Protein AF-A0A7S4I538-F1 (afdb_monomer)

Secondary structure (DSSP, 8-state):
-TTSSHHHHHHHHHHHHHHHHHHHHHHHHHHHHHHHHHHHHHHHHHHHHHHHHHHHHHHHHHHHHHHHHHHHHHHHHHHHHHIIIIIIIHHHHHTT-S-HHHHHHHSTTHHHHHHHHHHHHHHHHHHHHS--TTHHHHHHHHTTTGGGHHHHHHHHHHHHHHHHHHHTTSHHHHHHHHHHGGGS--HHHHHTHHHHHHHHHHHHHHHHHHHHTTTS--HHHHHHHHHHHHHHHHHHHHHTT-

Nearest PDB structures (foldseek):
  2vrw-assembly1_B  TM=9.099E-01  e=4.318E-07  Mus musculus
  6new-assembly1_A  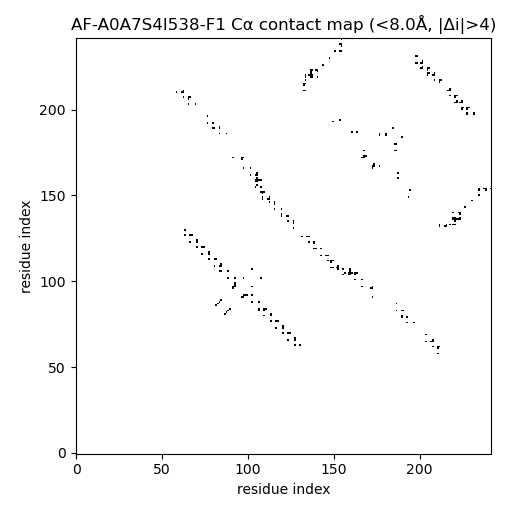TM=9.150E-01  e=8.073E-07  Homo sapiens
  6nfa-assembly1_A  TM=8.806E-01  e=5.764E-07  Homo sapiens
  4h6y-assembly1_A  TM=8.748E-01  e=4.680E-03  Homo sapiens
  3ja6-assembly1_I  TM=2.071E-01  e=8.967E+00  Escherichia coli

Radius of gyration: 36.82 Å; Cα contacts (8 Å, |Δi|>4): 164; chains: 1; bounding box: 117×24×94 Å

InterPro domains:
  IPR000219 Dbl homology domain [PF00621] (70-211)
  IPR000219 Dbl homology domain [PS50010] (62-238)
  IPR000219 Dbl homology domain [SM00325] (66-237)
  IPR035899 Dbl homology (DH) domain superfamily [G3DSA:1.20.900.10] (63-240)
  IPR035899 Dbl homology (DH) domain superfamily [SSF48065] (64-236)

Structure (mmCIF, N/CA/C/O backbone):
data_AF-A0A7S4I538-F1
#
_entry.id   AF-A0A7S4I538-F1
#
loop_
_atom_site.group_PDB
_atom_site.id
_atom_site.type_symbol
_atom_site.label_atom_id
_atom_site.label_alt_id
_atom_site.label_comp_id
_atom_site.label_asym_id
_atom_site.label_entity_id
_atom_site.label_seq_id
_atom_site.pdbx_PDB_ins_code
_atom_site.Cartn_x
_atom_site.Cartn_y
_atom_site.Cartn_z
_atom_site.occupancy
_atom_site.B_iso_or_equiv
_atom_site.auth_seq_id
_atom_site.auth_comp_id
_atom_site.auth_asym_id
_atom_site.auth_atom_id
_atom_site.pdbx_PDB_model_num
ATOM 1 N N . GLU A 1 1 ? 95.850 -3.308 -63.637 1.00 49.00 1 GLU A N 1
ATOM 2 C CA . GLU A 1 1 ? 94.415 -3.147 -63.972 1.00 49.00 1 GLU A CA 1
ATOM 3 C C . GLU A 1 1 ? 93.439 -3.943 -63.085 1.00 49.00 1 GLU A C 1
ATOM 5 O O . GLU A 1 1 ? 92.242 -3.749 -63.213 1.00 49.00 1 GLU A O 1
ATOM 10 N N . GLN A 1 2 ? 93.886 -4.752 -62.110 1.00 46.53 2 GLN A N 1
ATOM 11 C CA . GLN A 1 2 ? 92.976 -5.510 -61.221 1.00 46.53 2 GLN A CA 1
ATOM 12 C C . GLN A 1 2 ? 92.376 -4.715 -60.040 1.00 46.53 2 GLN A C 1
ATOM 14 O O . GLN A 1 2 ? 91.510 -5.226 -59.339 1.00 46.53 2 GLN A O 1
ATOM 19 N N . PHE A 1 3 ? 92.777 -3.458 -59.824 1.00 38.66 3 PHE A N 1
ATOM 20 C CA . PHE A 1 3 ? 92.268 -2.633 -58.715 1.00 38.66 3 PHE A CA 1
ATOM 21 C C . PHE A 1 3 ? 90.968 -1.868 -59.029 1.00 38.66 3 PHE A C 1
ATOM 23 O O . PHE A 1 3 ? 90.391 -1.269 -58.128 1.00 38.66 3 PHE A O 1
ATOM 30 N N . GLN A 1 4 ? 90.478 -1.908 -60.275 1.00 46.16 4 GLN A N 1
ATOM 31 C CA . GLN A 1 4 ? 89.258 -1.197 -60.691 1.00 46.16 4 GLN A CA 1
ATOM 32 C C . GLN A 1 4 ? 88.008 -2.097 -60.776 1.00 46.16 4 GLN A C 1
ATOM 34 O O . GLN A 1 4 ? 86.900 -1.582 -60.867 1.00 46.16 4 GLN A O 1
ATOM 39 N N . GLN A 1 5 ? 88.165 -3.425 -60.693 1.00 44.75 5 GLN A N 1
ATOM 40 C CA . GLN A 1 5 ? 87.052 -4.393 -60.717 1.00 44.75 5 GLN A CA 1
ATOM 41 C C . GLN A 1 5 ? 86.532 -4.786 -59.325 1.00 44.75 5 GLN A C 1
ATOM 43 O O . GLN A 1 5 ? 85.413 -5.277 -59.206 1.00 44.75 5 GLN A O 1
ATOM 48 N N . VAL A 1 6 ? 87.311 -4.562 -58.262 1.00 45.19 6 VAL A N 1
ATOM 49 C CA . VAL A 1 6 ? 86.919 -4.970 -56.901 1.00 45.19 6 VAL A CA 1
ATOM 50 C C . VAL A 1 6 ? 85.944 -3.964 -56.271 1.00 45.19 6 VAL A C 1
ATOM 52 O O . VAL A 1 6 ? 84.995 -4.376 -55.614 1.00 45.19 6 VAL A O 1
ATOM 55 N N . GLN A 1 7 ? 86.081 -2.659 -56.551 1.00 44.31 7 GLN A N 1
ATOM 56 C CA . GLN A 1 7 ? 85.166 -1.631 -56.021 1.00 44.31 7 GLN A CA 1
ATOM 57 C C . GLN A 1 7 ? 83.788 -1.587 -56.704 1.00 44.31 7 GLN A C 1
ATOM 59 O O . GLN A 1 7 ? 82.828 -1.117 -56.097 1.00 44.31 7 GLN A O 1
ATOM 64 N N . THR A 1 8 ? 83.657 -2.065 -57.944 1.00 47.72 8 THR A N 1
ATOM 65 C CA . THR A 1 8 ? 82.374 -2.055 -58.668 1.00 47.72 8 THR A CA 1
ATOM 66 C C . THR A 1 8 ? 81.474 -3.232 -58.285 1.00 47.72 8 THR A C 1
ATOM 68 O O . THR A 1 8 ? 80.259 -3.058 -58.228 1.00 47.72 8 THR A O 1
ATOM 71 N N . SER A 1 9 ? 82.044 -4.394 -57.936 1.00 50.62 9 SER A N 1
ATOM 72 C CA . SER A 1 9 ? 81.258 -5.588 -57.579 1.00 50.62 9 SER A CA 1
ATOM 73 C C . SER A 1 9 ? 80.530 -5.465 -56.232 1.00 50.62 9 SER A C 1
ATOM 75 O O . SER A 1 9 ? 79.371 -5.867 -56.124 1.00 50.62 9 SER A O 1
ATOM 77 N N . ASP A 1 10 ? 81.151 -4.815 -55.240 1.00 50.53 10 ASP A N 1
ATOM 78 C CA . ASP A 1 10 ? 80.525 -4.550 -53.938 1.00 50.53 10 ASP A CA 1
ATOM 79 C C . ASP A 1 10 ? 79.435 -3.470 -54.039 1.00 50.53 10 ASP A C 1
ATOM 81 O O . ASP A 1 10 ? 78.392 -3.567 -53.390 1.00 50.53 10 ASP A O 1
ATOM 85 N N . LEU A 1 11 ? 79.615 -2.465 -54.905 1.00 48.00 11 LEU A N 1
ATOM 86 C CA . LEU A 1 11 ? 78.623 -1.405 -55.115 1.00 48.00 11 LEU A CA 1
ATOM 87 C C . LEU A 1 11 ? 77.393 -1.905 -55.896 1.00 48.00 11 LEU A C 1
ATOM 89 O O . LEU A 1 11 ? 76.267 -1.492 -55.612 1.00 48.00 11 LEU A O 1
ATOM 93 N N . GLU A 1 12 ? 77.579 -2.824 -56.848 1.00 54.09 12 GLU A N 1
ATOM 94 C CA . GLU A 1 12 ? 76.486 -3.507 -57.554 1.00 54.09 12 GLU A CA 1
ATOM 95 C C . GLU A 1 12 ? 75.739 -4.504 -56.658 1.00 54.09 12 GLU A C 1
ATOM 97 O O . GLU A 1 12 ? 74.511 -4.602 -56.744 1.00 54.09 12 GLU A O 1
ATOM 102 N N . ALA A 1 13 ? 76.443 -5.201 -55.760 1.00 54.09 13 ALA A N 1
ATOM 103 C CA . ALA A 1 13 ? 75.826 -6.067 -54.758 1.00 54.09 13 ALA A CA 1
ATOM 104 C C . ALA A 1 13 ? 74.957 -5.254 -53.783 1.00 54.09 13 ALA A C 1
ATOM 106 O O . ALA A 1 13 ? 73.789 -5.585 -53.578 1.00 54.09 13 ALA A O 1
ATOM 107 N N . VAL A 1 14 ? 75.466 -4.131 -53.266 1.00 51.66 14 VAL A N 1
ATOM 108 C CA . VAL A 1 14 ? 74.696 -3.213 -52.409 1.00 51.66 14 VAL A CA 1
ATOM 109 C C . VAL A 1 14 ? 73.492 -2.623 -53.158 1.00 51.66 14 VAL A C 1
ATOM 111 O O . VAL A 1 14 ? 72.376 -2.633 -52.634 1.00 51.66 14 VAL A O 1
ATOM 114 N N . ASN A 1 15 ? 73.660 -2.190 -54.413 1.00 52.84 15 ASN A N 1
ATOM 115 C CA . ASN A 1 15 ? 72.554 -1.670 -55.228 1.00 52.84 15 ASN A CA 1
ATOM 116 C C . ASN A 1 15 ? 71.504 -2.731 -55.602 1.00 52.84 15 ASN A C 1
ATOM 118 O O . ASN A 1 15 ? 70.346 -2.371 -55.814 1.00 52.84 15 ASN A O 1
ATOM 122 N N . ARG A 1 16 ? 71.852 -4.026 -55.630 1.00 57.59 16 ARG A N 1
ATOM 123 C CA . ARG A 1 16 ? 70.886 -5.131 -55.798 1.00 57.59 16 ARG A CA 1
ATOM 124 C C . ARG A 1 16 ? 70.050 -5.411 -54.549 1.00 57.59 16 ARG A C 1
ATOM 126 O O . ARG A 1 16 ? 68.911 -5.846 -54.692 1.00 57.59 16 ARG A O 1
ATOM 133 N N . PHE A 1 17 ? 70.580 -5.156 -53.351 1.00 52.62 17 PHE A N 1
ATOM 134 C CA . PHE A 1 17 ? 69.874 -5.366 -52.075 1.00 52.62 17 PHE A CA 1
ATOM 135 C C . PHE A 1 17 ? 69.081 -4.136 -51.591 1.00 52.62 17 PHE A C 1
ATOM 137 O O . PHE A 1 17 ? 68.161 -4.254 -50.779 1.00 52.62 17 PHE A O 1
ATOM 144 N N . MET A 1 18 ? 69.386 -2.946 -52.112 1.00 52.62 18 MET A N 1
ATOM 145 C CA . MET A 1 18 ? 68.675 -1.701 -51.795 1.00 52.62 18 MET A CA 1
ATOM 146 C C . MET A 1 18 ? 67.162 -1.702 -52.122 1.00 52.62 18 MET A C 1
ATOM 148 O O . MET A 1 18 ? 66.388 -1.187 -51.311 1.00 52.62 18 MET A O 1
ATOM 152 N N . PRO A 1 19 ? 66.683 -2.263 -53.252 1.00 62.16 19 PRO A N 1
ATOM 153 C CA . PRO A 1 19 ? 65.254 -2.342 -53.562 1.00 62.16 19 PRO A CA 1
ATOM 154 C C . PRO A 1 19 ? 64.490 -3.232 -52.576 1.00 62.16 19 PRO A C 1
ATOM 156 O O . PRO A 1 19 ? 63.396 -2.873 -52.147 1.00 62.16 19 PRO A O 1
ATOM 159 N N . THR A 1 20 ? 65.082 -4.357 -52.165 1.00 59.75 20 THR A N 1
ATOM 160 C CA . THR A 1 20 ? 64.525 -5.289 -51.173 1.00 59.75 20 THR A CA 1
ATOM 161 C C . THR A 1 20 ? 64.487 -4.676 -49.775 1.00 59.75 20 THR A C 1
ATOM 163 O O . THR A 1 20 ? 63.488 -4.833 -49.076 1.00 59.75 20 THR A O 1
ATOM 166 N N . LEU A 1 21 ? 65.502 -3.896 -49.386 1.00 54.97 21 LEU A N 1
ATOM 167 C CA . LEU A 1 21 ? 65.493 -3.126 -48.133 1.00 54.97 21 LEU A CA 1
ATOM 168 C C . LEU A 1 21 ? 64.439 -2.007 -48.132 1.00 54.97 21 LEU A C 1
ATOM 170 O O . LEU A 1 21 ? 63.749 -1.816 -47.130 1.00 54.97 21 LEU A O 1
ATOM 174 N N . LYS A 1 22 ? 64.248 -1.299 -49.254 1.00 62.78 22 LYS A N 1
ATOM 175 C CA . LYS A 1 22 ? 63.167 -0.306 -49.406 1.00 62.78 22 LYS A CA 1
ATOM 176 C C . LYS A 1 22 ? 61.782 -0.954 -49.378 1.00 62.78 22 LYS A C 1
ATOM 178 O O . LYS A 1 22 ? 60.880 -0.420 -48.740 1.00 62.78 22 LYS A O 1
ATOM 183 N N . ALA A 1 23 ? 61.620 -2.117 -50.011 1.00 63.97 23 ALA A N 1
ATOM 184 C CA . ALA A 1 23 ? 60.387 -2.895 -49.945 1.00 63.97 23 ALA A CA 1
ATOM 185 C C . ALA A 1 23 ? 60.094 -3.352 -48.507 1.00 63.97 23 ALA A C 1
ATOM 187 O O . ALA A 1 23 ? 58.974 -3.182 -48.036 1.00 63.97 23 ALA A O 1
ATOM 188 N N . PHE A 1 24 ? 61.103 -3.827 -47.771 1.00 56.72 24 PHE A N 1
ATOM 189 C CA . PHE A 1 24 ? 60.968 -4.203 -46.361 1.00 56.72 24 PHE A CA 1
ATOM 190 C C . PHE A 1 24 ? 60.613 -3.005 -45.465 1.00 56.72 24 PHE A C 1
ATOM 192 O O . PHE A 1 24 ? 59.716 -3.104 -44.637 1.00 56.72 24 PHE A O 1
ATOM 199 N N . SER A 1 25 ? 61.235 -1.842 -45.678 1.00 63.94 25 SER A N 1
ATOM 200 C CA . SER A 1 25 ? 60.881 -0.580 -45.006 1.00 63.94 25 SER A CA 1
ATOM 201 C C . SER A 1 25 ? 59.445 -0.130 -45.317 1.00 63.94 25 SER A C 1
ATOM 203 O O . SER A 1 25 ? 58.717 0.307 -44.421 1.00 63.94 25 SER A O 1
ATOM 205 N N . SER A 1 26 ? 59.004 -0.268 -46.568 1.00 70.62 26 SER A N 1
ATOM 206 C CA . SER A 1 26 ? 57.634 0.044 -46.981 1.00 70.62 26 SER A CA 1
ATOM 207 C C . SER A 1 26 ? 56.623 -0.912 -46.345 1.00 70.62 26 SER A C 1
ATOM 209 O O . SER A 1 26 ? 55.576 -0.477 -45.870 1.00 70.62 26 SER A O 1
ATOM 211 N N . ILE A 1 27 ? 56.945 -2.205 -46.277 1.00 74.88 27 ILE A N 1
ATOM 212 C CA . ILE A 1 27 ? 56.119 -3.220 -45.614 1.00 74.88 27 ILE A CA 1
ATOM 213 C C . ILE A 1 27 ? 56.063 -2.950 -44.108 1.00 74.88 27 ILE A C 1
ATOM 215 O O . ILE A 1 27 ? 54.975 -2.902 -43.548 1.00 74.88 27 ILE A O 1
ATOM 219 N N . PHE A 1 28 ? 57.199 -2.682 -43.462 1.00 67.25 28 PHE A N 1
ATOM 220 C CA . PHE A 1 28 ? 57.266 -2.377 -42.032 1.00 67.25 28 PHE A CA 1
ATOM 221 C C . PHE A 1 28 ? 56.517 -1.085 -41.676 1.00 67.25 28 PHE A C 1
ATOM 223 O O . PHE A 1 28 ? 55.775 -1.049 -40.700 1.00 67.25 28 PHE A O 1
ATOM 230 N N . SER A 1 29 ? 56.637 -0.032 -42.490 1.00 74.00 29 SER A N 1
ATOM 231 C CA . SER A 1 29 ? 55.880 1.212 -42.284 1.00 74.00 29 SER A CA 1
ATOM 232 C C . SER A 1 29 ? 54.377 1.029 -42.508 1.00 74.00 29 SER A C 1
ATOM 234 O O . SER A 1 29 ? 53.579 1.614 -41.778 1.00 74.00 29 SER A O 1
ATOM 236 N N . SER A 1 30 ? 53.982 0.187 -43.466 1.00 76.75 30 SER A N 1
ATOM 237 C CA . SER A 1 30 ? 52.579 -0.183 -43.683 1.00 76.75 30 SER A CA 1
ATOM 238 C C . SER A 1 30 ? 52.036 -1.009 -42.514 1.00 76.75 30 SER A C 1
ATOM 240 O O . SER A 1 30 ? 50.938 -0.735 -42.036 1.00 76.75 30 SER A O 1
ATOM 242 N N . LEU A 1 31 ? 52.834 -1.945 -41.988 1.00 75.75 31 LEU A N 1
ATOM 243 C CA . LEU A 1 31 ? 52.498 -2.748 -40.813 1.00 75.75 31 LEU A CA 1
ATOM 244 C C . LEU A 1 31 ? 52.347 -1.863 -39.566 1.00 75.75 31 LEU A C 1
ATOM 246 O O . LEU A 1 31 ? 51.349 -1.960 -38.856 1.00 75.75 31 LEU A O 1
ATOM 250 N N . ASN A 1 32 ? 53.268 -0.923 -39.352 1.00 81.81 32 ASN A N 1
ATOM 251 C CA . ASN A 1 32 ? 53.200 0.032 -38.247 1.00 81.81 32 ASN A CA 1
ATOM 252 C C . ASN A 1 32 ? 51.961 0.941 -38.342 1.00 81.81 32 ASN A C 1
ATOM 254 O O . ASN A 1 32 ? 51.274 1.151 -37.346 1.00 81.81 32 ASN A O 1
ATOM 258 N N . LYS A 1 33 ? 51.615 1.420 -39.546 1.00 84.00 33 LYS A N 1
ATOM 259 C CA . LYS A 1 33 ? 50.369 2.172 -39.783 1.00 84.00 33 LYS A CA 1
ATOM 260 C C . LYS A 1 33 ? 49.128 1.332 -39.482 1.00 84.00 33 LYS A C 1
ATOM 262 O O . LYS A 1 33 ? 48.206 1.836 -38.852 1.00 84.00 33 LYS A O 1
ATOM 267 N N . SER A 1 34 ? 49.106 0.058 -39.889 1.00 81.50 34 SER A N 1
ATOM 268 C CA . SER A 1 34 ? 47.985 -0.836 -39.570 1.00 81.50 34 SER A CA 1
ATOM 269 C C . SER A 1 34 ? 47.866 -1.123 -38.072 1.00 81.50 34 SER A C 1
ATOM 271 O O . SER A 1 34 ? 46.757 -1.154 -37.550 1.00 81.50 34 SER A O 1
ATOM 273 N N . MET A 1 35 ? 48.991 -1.254 -37.360 1.00 77.12 35 MET A N 1
ATOM 274 C CA . MET A 1 35 ? 48.999 -1.429 -35.907 1.00 77.12 35 MET A CA 1
ATOM 275 C C . MET A 1 35 ? 48.502 -0.178 -35.180 1.00 77.12 35 MET A C 1
ATOM 277 O O . MET A 1 35 ? 47.720 -0.296 -34.242 1.00 77.12 35 MET A O 1
ATOM 281 N N . GLN A 1 36 ? 48.898 1.015 -35.632 1.00 85.81 36 GLN A N 1
ATOM 282 C CA . GLN A 1 36 ? 48.370 2.276 -35.103 1.00 85.81 36 GLN A CA 1
ATOM 283 C C . GLN A 1 36 ? 46.865 2.397 -35.352 1.00 85.81 36 GLN A C 1
ATOM 285 O O . GLN A 1 36 ? 46.125 2.685 -34.420 1.00 85.81 36 GLN A O 1
ATOM 290 N N . ALA A 1 37 ? 46.398 2.091 -36.568 1.00 84.00 37 ALA A N 1
ATOM 291 C CA . ALA A 1 37 ? 44.973 2.102 -36.891 1.00 84.00 37 ALA A CA 1
ATOM 292 C C . ALA A 1 37 ? 44.169 1.114 -36.026 1.00 84.00 37 ALA A C 1
ATOM 294 O O . ALA A 1 37 ? 43.088 1.457 -35.555 1.00 84.00 37 ALA A O 1
ATOM 295 N N . PHE A 1 38 ? 44.708 -0.083 -35.768 1.00 80.62 38 PHE A N 1
ATOM 296 C CA . PHE A 1 38 ? 44.095 -1.056 -34.863 1.00 80.62 38 PHE A CA 1
ATOM 297 C C . PHE A 1 38 ? 44.054 -0.556 -33.412 1.00 80.62 38 PHE A C 1
ATOM 299 O O . PHE A 1 38 ? 43.013 -0.672 -32.773 1.00 80.62 38 PHE A O 1
ATOM 306 N N . SER A 1 39 ? 45.143 0.033 -32.901 1.00 82.25 39 SER A N 1
ATOM 307 C CA . SER A 1 39 ? 45.181 0.621 -31.551 1.00 82.25 39 SER A CA 1
ATOM 308 C C . SER A 1 39 ? 44.141 1.726 -31.399 1.00 82.25 39 SER A C 1
ATOM 310 O O . SER A 1 39 ? 43.358 1.702 -30.457 1.00 82.25 39 SER A O 1
ATOM 312 N N . THR A 1 40 ? 44.065 2.644 -32.368 1.00 88.75 40 THR A N 1
ATOM 313 C CA . THR A 1 40 ? 43.080 3.732 -32.371 1.00 88.75 40 THR A CA 1
ATOM 314 C C . THR A 1 40 ? 41.647 3.202 -32.437 1.00 88.75 40 THR A C 1
ATOM 316 O O . THR A 1 40 ? 40.792 3.684 -31.702 1.00 88.75 40 THR A O 1
ATOM 319 N N . ALA A 1 41 ? 41.375 2.187 -33.265 1.00 83.44 41 ALA A N 1
ATOM 320 C CA . ALA A 1 41 ? 40.053 1.562 -33.338 1.00 83.44 41 ALA A CA 1
ATOM 321 C C . ALA A 1 41 ? 39.683 0.811 -32.045 1.00 83.44 41 ALA A C 1
ATOM 323 O O . ALA A 1 41 ? 38.531 0.817 -31.616 1.00 83.44 41 ALA A O 1
ATOM 324 N N . TYR A 1 42 ? 40.657 0.166 -31.401 1.00 73.81 42 TYR A N 1
ATOM 325 C CA . TYR A 1 42 ? 40.457 -0.495 -30.114 1.00 73.81 42 TYR A CA 1
ATOM 326 C C . TYR A 1 42 ? 40.171 0.520 -28.998 1.00 73.81 42 TYR A C 1
ATOM 328 O O . TYR A 1 42 ? 39.256 0.318 -28.201 1.00 73.81 42 TYR A O 1
ATOM 336 N N . GLU A 1 43 ? 40.904 1.632 -28.965 1.00 87.50 43 GLU A N 1
ATOM 337 C CA . GLU A 1 43 ? 40.678 2.740 -28.032 1.00 87.50 43 GLU A CA 1
ATOM 338 C C . GLU A 1 43 ? 39.309 3.399 -28.248 1.00 87.50 43 GLU A C 1
ATOM 340 O O . GLU A 1 43 ? 38.594 3.622 -27.273 1.00 87.50 43 GLU A O 1
ATOM 345 N N . SER A 1 44 ? 38.887 3.632 -29.498 1.00 83.19 44 SER A N 1
ATOM 346 C CA . SER A 1 44 ? 37.563 4.203 -29.783 1.00 83.19 44 SER A CA 1
ATOM 347 C C . SER A 1 44 ? 36.422 3.283 -29.341 1.00 83.19 44 SER A C 1
ATOM 349 O O . SER A 1 44 ? 35.440 3.760 -28.782 1.00 83.19 44 SER A O 1
ATOM 351 N N . LEU A 1 45 ? 36.566 1.964 -29.523 1.00 78.25 45 LEU A N 1
ATOM 352 C CA . LEU A 1 45 ? 35.594 0.972 -29.041 1.00 78.25 45 LEU A CA 1
ATOM 353 C C . LEU A 1 45 ? 35.524 0.917 -27.507 1.00 78.25 45 LEU A C 1
ATOM 355 O O . LEU A 1 45 ? 34.449 0.734 -26.933 1.00 78.25 45 LEU A O 1
ATOM 359 N N . GLN A 1 46 ? 36.665 1.052 -26.826 1.00 81.50 46 GLN A N 1
ATOM 360 C CA . GLN A 1 46 ? 36.698 1.125 -25.363 1.00 81.50 46 GLN A CA 1
ATOM 361 C C . GLN A 1 46 ? 36.020 2.399 -24.855 1.00 81.50 46 GLN A C 1
ATOM 363 O O . GLN A 1 46 ? 35.270 2.337 -23.879 1.00 81.50 46 GLN A O 1
ATOM 368 N N . GLU A 1 47 ? 36.238 3.527 -25.528 1.00 80.69 47 GLU A N 1
ATOM 369 C CA . GLU A 1 47 ? 35.624 4.800 -25.164 1.00 80.69 47 GLU A CA 1
ATOM 370 C C . GLU A 1 47 ? 34.106 4.793 -25.397 1.00 80.69 47 GLU A C 1
ATOM 372 O O . GLU A 1 47 ? 33.357 5.134 -24.485 1.00 80.69 47 GLU A O 1
ATOM 377 N N . GLU A 1 48 ? 33.634 4.268 -26.531 1.00 78.25 48 GLU A N 1
ATOM 378 C CA . GLU A 1 48 ? 32.202 4.084 -26.820 1.00 78.25 48 GLU A CA 1
ATOM 379 C C . GLU A 1 48 ? 31.513 3.208 -25.760 1.00 78.25 48 GLU A C 1
ATOM 381 O O . GLU A 1 48 ? 30.428 3.525 -25.258 1.00 78.25 48 GLU A O 1
ATOM 386 N N . LYS A 1 49 ? 32.166 2.114 -25.345 1.00 74.88 49 LYS A N 1
ATOM 387 C CA . LYS A 1 49 ? 31.671 1.249 -24.268 1.00 74.88 49 LYS A CA 1
ATOM 388 C C . LYS A 1 49 ? 31.649 1.973 -22.919 1.00 74.88 49 LYS A C 1
ATOM 390 O O . LYS A 1 49 ? 30.729 1.752 -22.128 1.00 74.88 49 LYS A O 1
ATOM 395 N N . ARG A 1 50 ? 32.645 2.816 -22.636 1.00 71.94 50 ARG A N 1
ATOM 396 C CA . ARG A 1 50 ? 32.751 3.600 -21.397 1.00 71.94 50 ARG A CA 1
ATOM 397 C C . ARG A 1 50 ? 31.664 4.669 -21.319 1.00 71.94 50 ARG A C 1
ATOM 399 O O . ARG A 1 50 ? 31.030 4.788 -20.273 1.00 71.94 50 ARG A O 1
ATOM 406 N N . GLU A 1 51 ? 31.409 5.379 -22.414 1.00 73.50 51 GLU A N 1
ATOM 407 C CA . GLU A 1 51 ? 30.315 6.348 -22.529 1.00 73.50 51 GLU A CA 1
ATOM 408 C C . GLU A 1 51 ? 28.952 5.665 -22.400 1.00 73.50 51 GLU A C 1
ATOM 410 O O . GLU A 1 51 ? 28.135 6.082 -21.580 1.00 73.50 51 GLU A O 1
ATOM 415 N N . SER A 1 52 ? 28.739 4.552 -23.106 1.00 68.44 52 SER A N 1
ATOM 416 C CA . SER A 1 52 ? 27.501 3.764 -23.015 1.00 68.44 52 SER A CA 1
ATOM 417 C C . SER A 1 52 ? 27.241 3.266 -21.589 1.00 68.44 52 SER A C 1
ATOM 419 O O . SER A 1 52 ? 26.126 3.367 -21.075 1.00 68.44 52 SER A O 1
ATOM 421 N N . LEU A 1 53 ? 28.281 2.774 -20.906 1.00 72.44 53 LEU A N 1
ATOM 422 C CA . LEU A 1 53 ? 28.202 2.343 -19.510 1.00 72.44 53 LEU A CA 1
ATOM 423 C C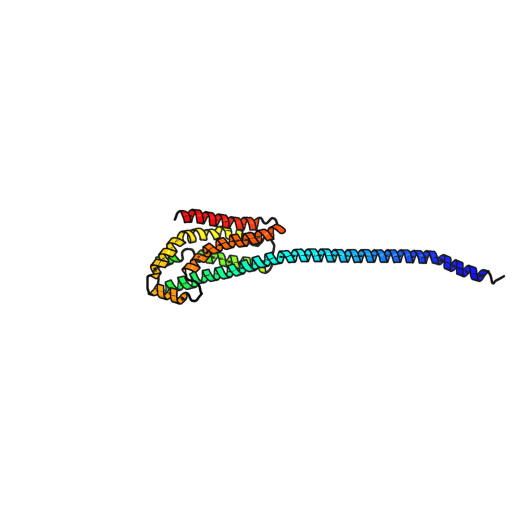 . LEU A 1 53 ? 27.956 3.521 -18.556 1.00 72.44 53 LEU A C 1
ATOM 425 O O . LEU A 1 53 ? 27.214 3.370 -17.587 1.00 72.44 53 LEU A O 1
ATOM 429 N N . HIS A 1 54 ? 28.567 4.681 -18.804 1.00 72.81 54 HIS A N 1
ATOM 430 C CA . HIS A 1 54 ? 28.362 5.888 -18.005 1.00 72.81 54 HIS A CA 1
ATOM 431 C C . HIS A 1 54 ? 26.924 6.398 -18.128 1.00 72.81 54 HIS A C 1
ATOM 433 O O . HIS A 1 54 ? 26.297 6.675 -17.109 1.00 72.81 54 HIS A O 1
ATOM 439 N N . VAL A 1 55 ? 26.380 6.457 -19.347 1.00 68.06 55 VAL A N 1
ATOM 440 C CA . VAL A 1 55 ? 24.980 6.826 -19.604 1.00 68.06 55 VAL A CA 1
ATOM 441 C C . VAL A 1 55 ? 24.035 5.837 -18.924 1.00 68.06 55 VAL A C 1
ATOM 443 O O . VAL A 1 55 ? 23.181 6.264 -18.155 1.00 68.06 55 VAL A O 1
ATOM 446 N N . ALA A 1 56 ? 24.247 4.528 -19.102 1.00 65.88 56 ALA A N 1
ATOM 447 C CA . ALA A 1 56 ? 23.444 3.499 -18.441 1.00 65.88 56 ALA A CA 1
ATOM 448 C C . ALA A 1 56 ? 23.507 3.602 -16.908 1.00 65.88 56 ALA A C 1
ATOM 450 O O . ALA A 1 56 ? 22.501 3.439 -16.226 1.00 65.88 56 ALA A O 1
ATOM 451 N N . ARG A 1 57 ? 24.678 3.904 -16.338 1.00 63.91 57 ARG A N 1
ATOM 452 C CA . ARG A 1 57 ? 24.845 4.060 -14.888 1.00 63.91 57 ARG A CA 1
ATOM 453 C C . ARG A 1 57 ? 24.205 5.345 -14.368 1.00 63.91 57 ARG A C 1
ATOM 455 O O . ARG A 1 57 ? 23.612 5.321 -13.291 1.00 63.91 57 ARG A O 1
ATOM 462 N N . ALA A 1 58 ? 24.300 6.439 -15.121 1.00 66.75 58 ALA A N 1
ATOM 463 C CA . ALA A 1 58 ? 23.691 7.721 -14.782 1.00 66.75 58 ALA A CA 1
ATOM 464 C C . ALA A 1 58 ? 22.156 7.645 -14.729 1.00 66.75 58 ALA A C 1
ATOM 466 O O . ALA A 1 58 ? 21.542 8.423 -14.006 1.00 66.75 58 ALA A O 1
ATOM 467 N N . THR A 1 59 ? 21.544 6.690 -15.435 1.00 65.25 59 THR A N 1
ATOM 468 C CA . THR A 1 59 ? 20.084 6.571 -15.556 1.00 65.25 59 THR A CA 1
ATOM 469 C C . THR A 1 59 ? 19.482 5.360 -14.838 1.00 65.25 59 THR A C 1
ATOM 471 O O . THR A 1 59 ? 18.399 5.474 -14.265 1.00 65.25 59 THR A O 1
ATOM 474 N N . LEU A 1 60 ? 20.197 4.233 -14.751 1.00 73.94 60 LEU A N 1
ATOM 475 C CA . LEU A 1 60 ? 19.783 3.071 -13.954 1.00 73.94 60 LEU A CA 1
ATOM 476 C C . LEU A 1 60 ? 19.846 3.362 -12.448 1.00 73.94 60 LEU A C 1
ATOM 478 O O . LEU A 1 60 ? 19.036 2.845 -11.684 1.00 73.94 60 LEU A O 1
ATOM 482 N N . THR A 1 61 ? 20.783 4.211 -12.013 1.00 81.00 61 THR A N 1
ATOM 483 C CA . THR A 1 61 ? 20.909 4.585 -10.595 1.00 81.00 61 THR A CA 1
ATOM 484 C C . THR A 1 61 ? 19.642 5.291 -10.076 1.00 81.00 61 THR A C 1
ATOM 486 O O . THR A 1 61 ? 19.101 4.817 -9.078 1.00 81.00 61 THR A O 1
ATOM 489 N N . PRO A 1 62 ? 19.102 6.334 -10.747 1.00 86.38 62 PRO A N 1
ATOM 490 C CA . PRO A 1 62 ? 17.805 6.923 -10.402 1.00 86.38 62 PRO A CA 1
ATOM 491 C C . PRO A 1 62 ? 16.656 5.916 -10.299 1.00 86.38 62 PRO A C 1
ATOM 493 O O . PRO A 1 62 ? 15.937 5.917 -9.300 1.00 86.38 62 PRO A O 1
ATOM 496 N N . LEU A 1 63 ? 16.506 5.026 -11.289 1.00 86.75 63 LEU A N 1
ATOM 497 C CA . LEU A 1 63 ? 15.453 4.005 -11.283 1.00 86.75 63 LEU A CA 1
ATOM 498 C C . LEU A 1 63 ? 15.581 3.086 -10.059 1.00 86.75 63 LEU A C 1
ATOM 500 O O . LEU A 1 63 ? 14.609 2.851 -9.344 1.00 86.75 63 LEU A O 1
ATOM 504 N N . MET A 1 64 ? 16.798 2.628 -9.759 1.00 87.69 64 MET A N 1
ATOM 505 C CA . MET A 1 64 ? 17.063 1.790 -8.588 1.00 87.69 64 MET A CA 1
ATOM 506 C C . MET A 1 64 ? 16.793 2.509 -7.267 1.00 87.69 64 MET A C 1
ATOM 508 O O . MET A 1 64 ? 16.307 1.881 -6.325 1.00 87.69 64 MET A O 1
ATOM 512 N N . THR A 1 65 ? 17.070 3.811 -7.178 1.00 91.56 65 THR A N 1
ATOM 513 C CA . THR A 1 65 ? 16.715 4.618 -6.005 1.00 91.56 65 THR A CA 1
ATOM 514 C C . THR A 1 65 ? 15.200 4.661 -5.802 1.00 91.56 65 THR A C 1
ATOM 516 O O . THR A 1 65 ? 14.742 4.455 -4.679 1.00 91.56 65 THR A O 1
ATOM 519 N N . LEU A 1 66 ? 14.424 4.859 -6.872 1.00 93.69 66 LEU A N 1
ATOM 520 C CA . LEU A 1 66 ? 12.959 4.873 -6.809 1.00 93.69 66 LEU A CA 1
ATOM 521 C C . LEU A 1 66 ? 12.385 3.507 -6.414 1.00 93.69 66 LEU A C 1
ATOM 523 O O . LEU A 1 66 ? 11.543 3.443 -5.525 1.00 93.69 66 LEU A O 1
ATOM 527 N N . ILE A 1 67 ? 12.883 2.412 -6.996 1.00 92.69 67 ILE A N 1
ATOM 528 C CA . ILE A 1 67 ? 12.434 1.052 -6.652 1.00 92.69 67 ILE A CA 1
ATOM 529 C C . ILE A 1 67 ? 12.795 0.710 -5.199 1.00 92.69 67 ILE A C 1
ATOM 531 O O . ILE A 1 67 ? 11.983 0.153 -4.466 1.00 92.69 67 ILE A O 1
ATOM 535 N N . THR A 1 68 ? 13.996 1.077 -4.745 1.00 94.38 68 THR A N 1
ATOM 536 C CA . THR A 1 68 ? 14.413 0.854 -3.349 1.00 94.38 68 THR A CA 1
ATOM 537 C C . THR A 1 68 ? 13.526 1.627 -2.379 1.00 94.38 68 THR A C 1
ATOM 539 O O . THR A 1 68 ? 13.118 1.088 -1.347 1.00 94.38 68 THR A O 1
ATOM 542 N N . ARG A 1 69 ? 13.201 2.879 -2.719 1.00 96.38 69 ARG A N 1
ATOM 543 C CA . ARG A 1 69 ? 12.260 3.699 -1.959 1.00 96.38 69 ARG A CA 1
ATOM 544 C C . ARG A 1 69 ? 10.882 3.041 -1.916 1.00 96.38 69 ARG A C 1
ATOM 546 O O . ARG A 1 69 ? 10.375 2.840 -0.820 1.00 96.38 69 ARG A O 1
ATOM 553 N N . LEU A 1 70 ? 10.344 2.629 -3.066 1.00 96.44 70 LEU A N 1
ATOM 554 C CA . LEU A 1 70 ? 9.061 1.935 -3.169 1.00 96.44 70 LEU A CA 1
ATOM 555 C C . LEU A 1 70 ? 9.007 0.710 -2.245 1.00 96.44 70 LEU A C 1
ATOM 557 O O . LEU A 1 70 ? 8.089 0.605 -1.441 1.00 96.44 70 LEU A O 1
ATOM 561 N N . VAL A 1 71 ? 10.013 -0.171 -2.309 1.00 96.56 71 VAL A N 1
ATOM 562 C CA . VAL A 1 71 ? 10.107 -1.377 -1.463 1.00 96.56 71 VAL A CA 1
ATOM 563 C C . VAL A 1 71 ? 10.194 -1.027 0.023 1.00 96.56 71 VAL A C 1
ATOM 565 O O . VAL A 1 71 ? 9.585 -1.693 0.858 1.00 96.56 71 VAL A O 1
ATOM 568 N N . THR A 1 72 ? 10.960 0.006 0.370 1.00 97.06 72 THR A N 1
ATOM 569 C CA . THR A 1 72 ? 11.132 0.427 1.767 1.00 97.06 72 THR A CA 1
ATOM 570 C C . THR A 1 72 ? 9.836 1.001 2.334 1.00 97.06 72 THR A C 1
ATOM 572 O O . THR A 1 72 ? 9.424 0.649 3.436 1.00 97.06 72 THR A O 1
ATOM 575 N N . GLU A 1 73 ? 9.173 1.868 1.573 1.00 97.38 73 GLU A N 1
ATOM 576 C CA . GLU A 1 73 ? 7.886 2.450 1.948 1.00 97.38 73 GLU A CA 1
ATOM 577 C C . GLU A 1 73 ? 6.781 1.389 2.005 1.00 97.38 73 GLU A C 1
ATOM 579 O O . GLU A 1 73 ? 5.956 1.432 2.911 1.00 97.38 73 GLU A O 1
ATOM 584 N N . GLU A 1 74 ? 6.807 0.399 1.109 1.00 98.12 74 GLU A N 1
ATOM 585 C CA . GLU A 1 74 ? 5.887 -0.743 1.126 1.00 98.12 74 GLU A CA 1
ATOM 586 C C . GLU A 1 74 ? 6.031 -1.566 2.412 1.00 98.12 74 GLU A C 1
ATOM 588 O O . GLU A 1 74 ? 5.043 -1.878 3.073 1.00 98.12 74 GLU A O 1
ATOM 593 N N . ALA A 1 75 ? 7.268 -1.861 2.823 1.00 97.81 75 ALA A N 1
ATOM 594 C CA . ALA A 1 75 ? 7.527 -2.570 4.072 1.00 97.81 75 ALA A CA 1
ATOM 595 C C . ALA A 1 75 ? 7.055 -1.775 5.303 1.00 97.81 75 ALA A C 1
ATOM 597 O O . ALA A 1 75 ? 6.457 -2.345 6.215 1.00 97.81 75 ALA A O 1
ATOM 598 N N . ASN A 1 76 ? 7.276 -0.456 5.318 1.00 96.12 76 ASN A N 1
ATOM 599 C CA . ASN A 1 76 ? 6.796 0.414 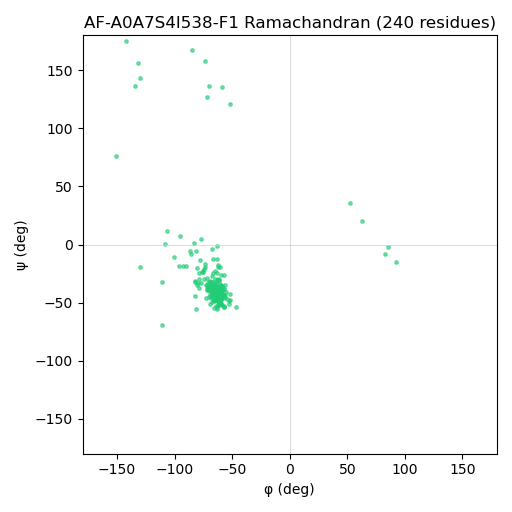6.395 1.00 96.12 76 ASN A CA 1
ATOM 600 C C . ASN A 1 76 ? 5.263 0.489 6.434 1.00 96.12 76 ASN A C 1
ATOM 602 O O . ASN A 1 76 ? 4.672 0.533 7.513 1.00 96.12 76 ASN A O 1
ATOM 606 N N . TYR A 1 77 ? 4.617 0.495 5.267 1.00 97.56 77 TYR A N 1
ATOM 607 C CA . TYR A 1 77 ? 3.165 0.481 5.161 1.00 97.56 77 TYR A CA 1
ATOM 608 C C . TYR A 1 77 ? 2.573 -0.820 5.713 1.00 97.56 77 TYR A C 1
ATOM 610 O O . TYR A 1 77 ? 1.680 -0.766 6.559 1.00 97.56 77 TYR A O 1
ATOM 618 N N . ILE A 1 78 ? 3.128 -1.973 5.324 1.00 97.81 78 ILE A N 1
ATOM 619 C CA . ILE A 1 78 ? 2.734 -3.285 5.858 1.00 97.81 78 ILE A CA 1
ATOM 620 C C . ILE A 1 78 ? 2.917 -3.332 7.370 1.00 97.81 78 ILE A C 1
ATOM 622 O O . ILE A 1 78 ? 2.001 -3.752 8.067 1.00 97.81 78 ILE A O 1
ATOM 626 N N . TYR A 1 79 ? 4.035 -2.825 7.895 1.00 95.81 79 TYR A N 1
ATOM 627 C CA . TYR A 1 79 ? 4.221 -2.718 9.342 1.00 95.81 79 TYR A CA 1
ATOM 628 C C . TYR A 1 79 ? 3.093 -1.905 10.002 1.00 95.81 79 TYR A C 1
ATOM 630 O O . TYR A 1 79 ? 2.533 -2.321 11.012 1.00 95.81 79 TYR A O 1
ATOM 638 N N . GLY A 1 80 ? 2.691 -0.777 9.409 1.00 94.75 80 GLY A N 1
ATOM 639 C CA . GLY A 1 80 ? 1.542 0.003 9.879 1.00 94.75 80 GLY A CA 1
ATOM 640 C C . GLY A 1 80 ? 0.225 -0.784 9.876 1.00 94.75 80 GLY A C 1
ATOM 641 O O . GLY A 1 80 ? -0.529 -0.708 10.844 1.00 94.75 80 GLY A O 1
ATOM 642 N N . LEU A 1 81 ? -0.036 -1.572 8.830 1.00 96.81 81 LEU A N 1
ATOM 643 C CA . LEU A 1 81 ? -1.207 -2.453 8.742 1.00 96.81 81 LEU A CA 1
ATOM 644 C C . LEU A 1 81 ? -1.170 -3.583 9.782 1.00 96.81 81 LEU A C 1
ATOM 646 O O . LEU A 1 81 ? -2.184 -3.883 10.410 1.00 96.81 81 LEU A O 1
ATOM 650 N N . GLU A 1 82 ? -0.001 -4.173 10.024 1.00 95.81 82 GLU A N 1
ATOM 651 C CA . GLU A 1 82 ? 0.191 -5.185 11.065 1.00 95.81 82 GLU A CA 1
ATOM 652 C C . GLU A 1 82 ? -0.079 -4.610 12.458 1.00 95.81 82 GLU A C 1
ATOM 654 O O . GLU A 1 82 ? -0.700 -5.277 13.284 1.00 95.81 82 GLU A O 1
ATOM 659 N N . GLN A 1 83 ? 0.297 -3.353 12.717 1.00 94.31 83 GLN A N 1
ATOM 660 C CA . GLN A 1 83 ? -0.063 -2.684 13.970 1.00 94.31 83 GLN A CA 1
ATOM 661 C C . GLN A 1 83 ? -1.588 -2.554 14.122 1.00 94.31 83 GLN A C 1
ATOM 663 O O . GLN A 1 83 ? -2.108 -2.717 15.226 1.00 94.31 83 GLN A O 1
ATOM 668 N N . ILE A 1 84 ? -2.326 -2.304 13.038 1.00 95.31 84 ILE A N 1
ATOM 669 C CA . ILE A 1 84 ? -3.795 -2.231 13.064 1.00 95.31 84 ILE A CA 1
ATOM 670 C C . ILE A 1 84 ? -4.400 -3.604 13.402 1.00 95.31 84 ILE A C 1
ATOM 672 O O . ILE A 1 84 ? -5.161 -3.716 14.364 1.00 95.31 84 ILE A O 1
ATOM 676 N N . VAL A 1 85 ? -4.039 -4.641 12.644 1.00 95.31 85 VAL A N 1
ATOM 677 C CA . VAL A 1 85 ? -4.674 -5.972 12.695 1.00 95.31 85 VAL A CA 1
ATOM 678 C C . VAL A 1 85 ? -4.134 -6.831 13.846 1.00 95.31 85 VAL A C 1
ATOM 680 O O . VAL A 1 85 ? -4.865 -7.304 14.723 1.00 95.31 85 VAL A O 1
ATOM 683 N N . ASN A 1 86 ? -2.818 -7.017 13.890 1.00 94.75 86 ASN A N 1
ATOM 684 C CA . ASN A 1 86 ? -2.185 -7.975 14.797 1.00 94.75 86 ASN A CA 1
ATOM 685 C C . ASN A 1 86 ? -2.031 -7.418 16.213 1.00 94.75 86 ASN A C 1
ATOM 687 O O . ASN A 1 86 ? -1.886 -8.185 17.163 1.00 94.75 86 ASN A O 1
ATOM 691 N N . PHE A 1 87 ? -2.069 -6.092 16.370 1.00 93.31 87 PHE A N 1
ATOM 692 C CA . PHE A 1 87 ? -1.955 -5.447 17.671 1.00 93.31 87 PHE A CA 1
ATOM 693 C C . PHE A 1 87 ? -3.266 -4.795 18.121 1.00 93.31 87 PHE A C 1
ATOM 695 O O . PHE A 1 87 ? -3.883 -5.298 19.059 1.00 93.31 87 PHE A O 1
ATOM 702 N N . PHE A 1 88 ? -3.724 -3.710 17.488 1.00 94.56 88 PHE A N 1
ATOM 703 C CA . PHE A 1 88 ? -4.886 -2.959 17.986 1.00 94.56 88 PHE A CA 1
ATOM 704 C C . PHE A 1 88 ? -6.171 -3.792 17.992 1.00 94.56 88 PHE A C 1
ATOM 706 O O . PHE A 1 88 ? -6.803 -3.912 19.041 1.00 94.56 88 PHE A O 1
ATOM 713 N N . GLN A 1 89 ? -6.537 -4.395 16.861 1.00 95.12 89 GLN A N 1
ATOM 714 C CA . GLN A 1 89 ? -7.753 -5.202 16.749 1.00 95.12 89 GLN A CA 1
ATOM 715 C C . GLN A 1 89 ? -7.728 -6.393 17.711 1.00 95.12 89 GLN A C 1
ATOM 717 O O . GLN A 1 89 ? -8.661 -6.585 18.492 1.00 95.12 89 GLN A O 1
ATOM 722 N N . THR A 1 90 ? -6.628 -7.150 17.714 1.00 94.31 90 THR A N 1
ATOM 723 C CA . THR A 1 90 ? -6.467 -8.326 18.581 1.00 94.31 90 THR A CA 1
ATOM 724 C C . THR A 1 90 ? -6.565 -7.956 20.063 1.00 94.31 90 THR A C 1
ATOM 726 O O . THR A 1 90 ? -7.337 -8.563 20.800 1.00 94.31 90 THR A O 1
ATOM 729 N N . ARG A 1 91 ? -5.858 -6.911 20.508 1.00 94.44 91 ARG A N 1
ATOM 730 C CA . ARG A 1 91 ? -5.836 -6.512 21.924 1.00 94.44 91 ARG A CA 1
ATOM 731 C C . ARG A 1 91 ? -7.170 -5.926 22.385 1.00 94.44 91 ARG A C 1
ATOM 733 O O . ARG A 1 91 ? -7.611 -6.250 23.482 1.00 94.44 91 ARG A O 1
ATOM 740 N N . LEU A 1 92 ? -7.836 -5.118 21.557 1.00 94.56 92 LEU A N 1
ATOM 741 C CA . LEU A 1 92 ? -9.164 -4.581 21.880 1.00 94.56 92 LEU A CA 1
ATOM 742 C C . LEU A 1 92 ? -10.217 -5.693 22.004 1.00 94.56 92 LEU A C 1
ATOM 744 O O . LEU A 1 92 ? -11.086 -5.610 22.875 1.00 94.56 92 LEU A O 1
ATOM 748 N N . ARG A 1 93 ? -10.112 -6.739 21.175 1.00 94.88 93 ARG A N 1
ATOM 749 C CA . ARG A 1 93 ? -10.972 -7.927 21.228 1.00 94.88 93 ARG A CA 1
ATOM 750 C C . ARG A 1 93 ? -10.708 -8.771 22.478 1.00 94.88 93 ARG A C 1
ATOM 752 O O . ARG A 1 93 ? -11.646 -9.099 23.202 1.00 94.88 93 ARG A O 1
ATOM 759 N N . GLU A 1 94 ? -9.447 -9.113 22.739 1.00 94.69 94 GLU A N 1
ATOM 760 C CA . GLU A 1 94 ? -9.036 -9.974 23.861 1.00 94.69 94 GLU A CA 1
ATOM 761 C C . GLU A 1 94 ? -9.276 -9.332 25.231 1.00 94.69 94 GLU A C 1
ATOM 763 O O . GLU A 1 94 ? -9.632 -10.021 26.183 1.00 94.69 94 GLU A O 1
ATOM 768 N N . GLU A 1 95 ? -9.113 -8.012 25.340 1.00 94.75 95 GLU A N 1
ATOM 769 C CA . GLU A 1 95 ? -9.416 -7.269 26.569 1.00 94.75 95 GLU A CA 1
ATOM 770 C C . GLU A 1 95 ? -10.904 -6.915 26.706 1.00 94.75 95 GLU A C 1
ATOM 772 O O . GLU A 1 95 ? -11.291 -6.271 27.681 1.00 94.75 95 GLU A O 1
ATOM 777 N N . HIS A 1 96 ? -11.743 -7.332 25.748 1.00 94.75 96 HIS A N 1
ATOM 778 C CA . HIS A 1 96 ? -13.176 -7.033 25.699 1.00 94.75 96 HIS A CA 1
ATOM 779 C C . HIS A 1 96 ? -13.485 -5.529 25.817 1.00 94.75 96 HIS A C 1
ATOM 781 O O . HIS A 1 96 ? -14.480 -5.126 26.421 1.00 94.75 96 HIS A O 1
ATOM 787 N N . LEU A 1 97 ? -12.616 -4.695 25.237 1.00 95.62 97 LEU A N 1
ATOM 788 C CA . LEU A 1 97 ? -12.729 -3.235 25.262 1.00 95.62 97 LEU A CA 1
ATOM 789 C C . LEU A 1 97 ? -13.751 -2.712 24.248 1.00 95.62 97 LEU A C 1
ATOM 791 O O . LEU A 1 97 ? -14.309 -1.632 24.428 1.00 95.62 97 LEU A O 1
ATOM 795 N N . ILE A 1 98 ? -14.013 -3.485 23.195 1.00 95.94 98 ILE A N 1
ATOM 796 C CA . ILE A 1 98 ? -15.045 -3.216 22.192 1.00 95.94 98 ILE A CA 1
ATOM 797 C C . ILE A 1 98 ? -15.871 -4.481 21.949 1.00 95.94 98 ILE A C 1
ATOM 799 O O . ILE A 1 98 ? -15.416 -5.597 22.196 1.00 95.94 98 ILE A O 1
ATOM 803 N N . ASN A 1 99 ? -17.105 -4.306 21.477 1.00 96.00 99 ASN A N 1
ATOM 804 C CA . ASN A 1 99 ? -17.952 -5.427 21.070 1.00 96.00 99 ASN A CA 1
ATOM 805 C C . ASN A 1 99 ? -17.661 -5.837 19.610 1.00 96.00 99 ASN A C 1
ATOM 807 O O . ASN A 1 99 ? -17.039 -5.087 18.860 1.00 96.00 99 ASN A O 1
ATOM 811 N N . ASN A 1 100 ? -18.164 -7.001 19.191 1.00 96.25 100 ASN A N 1
ATOM 812 C CA . ASN A 1 100 ? -17.912 -7.540 17.847 1.00 96.25 100 ASN A CA 1
ATOM 813 C C . ASN A 1 100 ? -18.428 -6.643 16.706 1.00 96.25 100 ASN A C 1
ATOM 815 O O . ASN A 1 100 ? -17.854 -6.663 15.622 1.00 96.25 100 ASN A O 1
ATOM 819 N N . ALA A 1 101 ? -19.511 -5.885 16.919 1.00 96.69 101 ALA A N 1
ATOM 820 C CA . ALA A 1 101 ? -20.036 -4.975 15.900 1.00 96.69 101 ALA A CA 1
ATOM 821 C C . ALA A 1 101 ? -19.116 -3.757 15.738 1.00 96.69 101 ALA A C 1
ATOM 823 O O . ALA A 1 101 ? -18.737 -3.423 14.623 1.00 96.69 101 ALA A O 1
ATOM 824 N N . ASP A 1 102 ? -18.687 -3.162 16.853 1.00 96.62 102 ASP A N 1
ATOM 825 C CA . ASP A 1 102 ? -17.746 -2.039 16.870 1.00 96.62 102 ASP A CA 1
ATOM 826 C C . ASP A 1 102 ? -16.398 -2.444 16.261 1.00 96.62 102 ASP A C 1
ATOM 828 O O . ASP A 1 102 ? -15.806 -1.680 15.502 1.00 96.62 102 ASP A O 1
ATOM 832 N N . GLU A 1 103 ? -15.930 -3.660 16.554 1.00 96.38 103 GLU A N 1
ATOM 833 C CA . GLU A 1 103 ? -14.727 -4.223 15.946 1.00 96.38 103 GLU A CA 1
ATOM 834 C C . GLU A 1 103 ? -14.872 -4.364 14.424 1.00 96.38 103 GLU A C 1
ATOM 836 O O . GLU A 1 103 ? -14.018 -3.878 13.681 1.00 96.38 103 GLU A O 1
ATOM 841 N N . ALA A 1 104 ? -15.965 -4.978 13.959 1.00 95.94 104 ALA A N 1
ATOM 842 C CA . ALA A 1 104 ? -16.227 -5.159 12.535 1.00 95.94 104 ALA A CA 1
ATOM 843 C C . ALA A 1 104 ? -16.311 -3.817 11.792 1.00 95.94 104 ALA A C 1
ATOM 845 O O . ALA A 1 104 ? -15.791 -3.706 10.687 1.00 95.94 104 ALA A O 1
ATOM 846 N N . THR A 1 105 ? -16.908 -2.790 12.404 1.00 96.69 105 THR A N 1
ATOM 847 C CA . THR A 1 105 ? -16.986 -1.445 11.824 1.00 96.69 105 THR A CA 1
ATOM 848 C C . THR A 1 105 ? -15.625 -0.746 11.796 1.00 96.69 105 THR A C 1
ATOM 850 O O . THR A 1 105 ? -15.268 -0.165 10.776 1.00 96.69 105 THR A O 1
ATOM 853 N N . ILE A 1 106 ? -14.841 -0.783 12.882 1.00 96.88 106 ILE A N 1
ATOM 854 C CA . ILE A 1 106 ? -13.564 -0.047 12.971 1.00 96.88 106 ILE A CA 1
ATOM 855 C C . ILE A 1 106 ? -12.492 -0.651 12.055 1.00 96.88 106 ILE A C 1
ATOM 857 O O . ILE A 1 106 ? -11.726 0.093 11.446 1.00 96.88 106 ILE A O 1
ATOM 861 N N . PHE A 1 107 ? -12.433 -1.981 11.958 1.00 96.81 107 PHE A N 1
ATOM 862 C CA . PHE A 1 107 ? -11.366 -2.703 11.253 1.00 96.81 107 PHE A CA 1
ATOM 863 C C . PHE A 1 107 ? -11.808 -3.303 9.909 1.00 96.81 107 PHE A C 1
ATOM 865 O O . PHE A 1 107 ? -11.079 -4.104 9.320 1.00 96.81 107 PHE A O 1
ATOM 872 N N . SER A 1 108 ? -12.990 -2.926 9.410 1.00 95.31 108 SER A N 1
ATOM 873 C CA . SER A 1 108 ? -13.539 -3.433 8.147 1.00 95.31 108 SER A CA 1
ATOM 874 C C . SER A 1 108 ? -12.538 -3.280 7.002 1.00 95.31 108 SER A C 1
ATOM 876 O O . SER A 1 108 ? -12.117 -2.170 6.696 1.00 95.31 108 SER A O 1
ATOM 878 N N . GLY A 1 109 ? -12.159 -4.388 6.362 1.00 94.06 109 GLY A N 1
ATOM 879 C CA . GLY A 1 109 ? -11.271 -4.397 5.195 1.00 94.06 109 GLY A CA 1
ATOM 880 C C . GLY A 1 109 ? -9.768 -4.323 5.494 1.00 94.06 109 GLY A C 1
ATOM 881 O O . GLY A 1 109 ? -8.981 -4.543 4.576 1.00 94.06 109 GLY A O 1
ATOM 882 N N . CYS A 1 110 ? -9.345 -4.094 6.745 1.00 96.31 110 CYS A N 1
ATOM 883 C CA . CYS A 1 110 ? -7.922 -4.024 7.113 1.00 96.31 110 CYS A CA 1
ATOM 884 C C . CYS A 1 110 ? -7.165 -5.323 6.795 1.00 96.31 110 CYS A C 1
ATOM 886 O O . CYS A 1 110 ? -6.086 -5.275 6.207 1.00 96.31 110 CYS A O 1
ATOM 888 N N . ASP A 1 111 ? -7.745 -6.475 7.146 1.00 96.00 111 ASP A N 1
ATOM 889 C CA . ASP A 1 111 ? -7.166 -7.799 6.880 1.00 96.00 111 ASP A CA 1
ATOM 890 C C . ASP A 1 111 ? -6.987 -8.057 5.380 1.00 96.00 111 ASP A C 1
ATOM 892 O O . ASP A 1 111 ? -5.952 -8.556 4.942 1.00 96.00 111 ASP A O 1
ATOM 896 N N . ALA A 1 112 ? -7.997 -7.689 4.585 1.00 96.69 112 ALA A N 1
ATOM 897 C CA . ALA A 1 112 ? -7.985 -7.879 3.140 1.00 96.69 112 ALA A CA 1
ATOM 898 C C . ALA A 1 112 ? -6.910 -7.013 2.475 1.00 96.69 112 ALA A C 1
ATOM 900 O O . ALA A 1 112 ? -6.194 -7.496 1.604 1.00 96.69 112 ALA A O 1
ATOM 901 N N . ILE A 1 113 ? -6.752 -5.765 2.927 1.00 97.75 113 ILE A N 1
ATOM 902 C CA . ILE A 1 113 ? -5.666 -4.894 2.474 1.00 97.75 113 ILE A CA 1
ATOM 903 C C . ILE A 1 113 ? -4.315 -5.511 2.867 1.00 97.75 113 ILE A C 1
ATOM 905 O O . ILE A 1 113 ? -3.464 -5.728 2.013 1.00 97.75 113 ILE A O 1
ATOM 909 N N . LEU A 1 114 ? -4.106 -5.887 4.130 1.00 97.81 114 LEU A N 1
ATOM 910 C CA . LEU A 1 114 ? -2.837 -6.495 4.552 1.00 97.81 114 LEU A CA 1
ATOM 911 C C . LEU A 1 114 ? -2.471 -7.740 3.719 1.00 97.81 114 LEU A C 1
ATOM 913 O O . LEU A 1 114 ? -1.313 -7.894 3.322 1.00 97.81 114 LEU A O 1
ATOM 917 N N . ALA A 1 115 ? -3.456 -8.583 3.405 1.00 97.06 115 ALA A N 1
ATOM 918 C CA . ALA A 1 115 ? -3.261 -9.810 2.641 1.00 97.06 115 ALA A CA 1
ATOM 919 C C . ALA A 1 115 ? -2.756 -9.583 1.205 1.00 97.06 115 ALA A C 1
ATOM 921 O O . ALA A 1 115 ? -2.018 -10.428 0.702 1.00 97.06 115 ALA A O 1
ATOM 922 N N . ILE A 1 116 ? -3.109 -8.464 0.559 1.00 97.62 116 ILE A N 1
ATOM 923 C CA . ILE A 1 116 ? -2.650 -8.153 -0.809 1.00 97.62 116 ILE A CA 1
ATOM 924 C C . ILE A 1 116 ? -1.244 -7.534 -0.815 1.00 97.62 116 ILE A C 1
ATOM 926 O O . ILE A 1 116 ? -0.447 -7.779 -1.719 1.00 97.62 116 ILE A O 1
ATOM 930 N N . HIS A 1 117 ? -0.892 -6.775 0.227 1.00 98.25 117 HIS A N 1
ATOM 931 C CA . HIS A 1 117 ? 0.379 -6.048 0.276 1.00 98.25 117 HIS A CA 1
ATOM 932 C C . HIS A 1 117 ? 1.571 -6.952 0.603 1.00 98.25 117 HIS A C 1
ATOM 934 O O . HIS A 1 117 ? 2.669 -6.752 0.084 1.00 98.25 117 HIS A O 1
ATOM 940 N N . GLN A 1 118 ? 1.373 -7.993 1.412 1.00 97.12 118 GLN A N 1
ATOM 941 C CA . GLN A 1 118 ? 2.430 -8.957 1.730 1.00 97.12 118 GLN A CA 1
ATOM 942 C C . GLN A 1 118 ? 3.044 -9.637 0.484 1.00 97.12 118 GLN A C 1
ATOM 944 O O . GLN A 1 118 ? 4.267 -9.566 0.323 1.00 97.12 118 GLN A O 1
ATOM 949 N N . PRO A 1 119 ? 2.267 -10.269 -0.421 1.00 97.62 119 PRO A N 1
ATOM 950 C CA . PRO A 1 119 ? 2.819 -10.855 -1.641 1.00 97.62 119 PRO A CA 1
ATOM 951 C C . PRO A 1 119 ? 3.327 -9.793 -2.630 1.00 97.62 119 PRO A C 1
ATOM 953 O O . PRO A 1 119 ? 4.362 -10.014 -3.264 1.00 97.62 119 PRO A O 1
ATOM 956 N N . LEU A 1 120 ? 2.686 -8.617 -2.703 1.00 97.75 120 LEU A N 1
ATOM 957 C CA . LEU A 1 120 ? 3.172 -7.487 -3.502 1.00 97.75 120 LEU A CA 1
ATOM 958 C C . LEU A 1 120 ? 4.595 -7.073 -3.093 1.00 97.75 120 LEU A C 1
ATOM 960 O O . LEU A 1 120 ? 5.465 -6.912 -3.952 1.00 97.75 120 LEU A O 1
ATOM 964 N N . LEU A 1 121 ? 4.874 -6.954 -1.791 1.00 97.62 121 LEU A N 1
ATOM 965 C CA . LEU A 1 121 ? 6.210 -6.624 -1.295 1.00 97.62 121 LEU A CA 1
ATOM 966 C C . LEU A 1 121 ? 7.256 -7.666 -1.712 1.00 97.62 121 LEU A C 1
ATOM 968 O O . LEU A 1 121 ? 8.382 -7.301 -2.059 1.00 97.62 121 LEU A O 1
ATOM 972 N N . GLU A 1 122 ? 6.919 -8.954 -1.670 1.00 96.81 122 GLU A N 1
ATOM 973 C CA . GLU A 1 122 ? 7.851 -10.016 -2.062 1.00 96.81 122 GLU A CA 1
ATOM 974 C C . GLU A 1 122 ? 8.180 -9.975 -3.561 1.00 96.81 122 GLU A C 1
ATOM 976 O O . GLU A 1 122 ? 9.351 -10.126 -3.936 1.00 96.81 122 GLU A O 1
ATOM 981 N N . ASP A 1 123 ? 7.191 -9.672 -4.404 1.00 95.50 123 ASP A N 1
ATOM 982 C CA . ASP A 1 123 ? 7.396 -9.438 -5.836 1.00 95.50 123 ASP A CA 1
ATOM 983 C C . ASP A 1 123 ? 8.277 -8.197 -6.079 1.00 95.50 123 ASP A C 1
ATOM 985 O O . ASP A 1 123 ? 9.252 -8.260 -6.833 1.00 95.50 123 ASP A O 1
ATOM 989 N N . LEU A 1 124 ? 8.030 -7.089 -5.371 1.00 94.62 124 LEU A N 1
ATOM 990 C CA . LEU A 1 124 ? 8.844 -5.871 -5.481 1.00 94.62 124 LEU A CA 1
ATOM 991 C C . LEU A 1 124 ? 10.294 -6.090 -5.007 1.00 94.62 124 LEU A C 1
ATOM 993 O O . LEU A 1 124 ? 11.245 -5.638 -5.651 1.00 94.62 124 LEU A O 1
ATOM 997 N N . LYS A 1 125 ? 10.507 -6.846 -3.922 1.00 94.19 125 LYS A N 1
ATOM 998 C CA . LYS A 1 125 ? 11.852 -7.249 -3.467 1.00 94.19 125 LYS A CA 1
ATOM 999 C C . LYS A 1 125 ? 12.575 -8.113 -4.500 1.00 94.19 125 LYS A C 1
ATOM 1001 O O . LYS A 1 125 ? 13.808 -8.093 -4.551 1.00 94.19 125 LYS A O 1
ATOM 1006 N N . ALA A 1 126 ? 11.850 -8.888 -5.307 1.00 91.75 126 ALA A N 1
ATOM 1007 C CA . ALA A 1 126 ? 12.454 -9.691 -6.364 1.00 91.75 126 ALA A CA 1
ATOM 1008 C C . ALA A 1 126 ? 13.096 -8.826 -7.456 1.00 91.75 126 ALA A C 1
ATOM 1010 O O . ALA A 1 126 ? 14.171 -9.191 -7.941 1.00 91.75 126 ALA A O 1
ATOM 1011 N N . ILE A 1 127 ? 12.520 -7.656 -7.757 1.00 87.81 127 ILE A N 1
ATOM 1012 C CA . ILE A 1 127 ? 13.102 -6.686 -8.696 1.00 87.81 127 ILE A CA 1
ATOM 1013 C C . ILE A 1 127 ? 14.481 -6.226 -8.211 1.00 87.81 127 ILE A C 1
ATOM 1015 O O . ILE A 1 127 ? 15.428 -6.204 -8.990 1.00 87.81 127 ILE A O 1
ATOM 1019 N N . LEU A 1 128 ? 14.645 -5.926 -6.917 1.00 83.75 128 LEU A N 1
ATOM 1020 C CA . LEU A 1 128 ? 15.931 -5.453 -6.380 1.00 83.75 128 LEU A CA 1
ATOM 1021 C C . LEU A 1 128 ? 17.080 -6.453 -6.579 1.00 83.75 128 LEU A C 1
ATOM 1023 O O . LEU A 1 128 ? 18.239 -6.048 -6.655 1.00 83.75 128 LEU A O 1
ATOM 1027 N N . ARG A 1 129 ? 16.776 -7.754 -6.677 1.00 81.88 129 ARG A N 1
ATOM 1028 C CA . ARG A 1 129 ? 17.781 -8.797 -6.937 1.00 81.88 129 ARG A CA 1
ATOM 1029 C C . ARG A 1 129 ? 18.188 -8.869 -8.408 1.00 81.88 129 ARG A C 1
ATOM 1031 O O . ARG A 1 129 ? 19.308 -9.281 -8.700 1.00 81.88 129 ARG A O 1
ATOM 1038 N N . ASN A 1 130 ? 17.287 -8.524 -9.323 1.00 78.50 130 ASN A N 1
ATOM 1039 C CA . ASN A 1 130 ? 17.513 -8.600 -10.764 1.00 78.50 130 ASN A CA 1
ATOM 1040 C C . ASN A 1 130 ? 16.679 -7.536 -11.493 1.00 78.50 130 ASN A C 1
ATO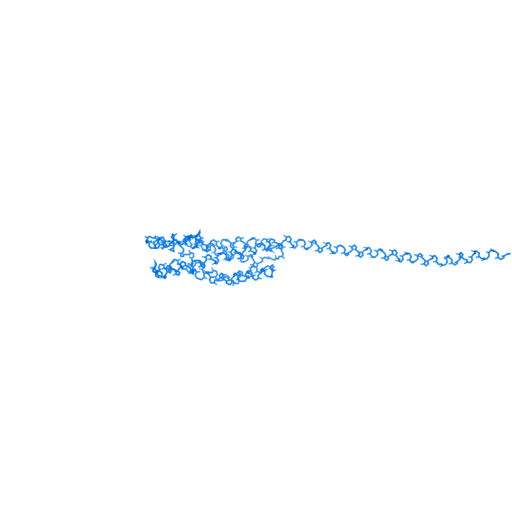M 1042 O O . ASN A 1 130 ? 15.644 -7.873 -12.071 1.00 78.50 130 ASN A O 1
ATOM 1046 N N . PRO A 1 131 ? 17.104 -6.264 -11.441 1.00 72.00 131 PRO A N 1
ATOM 1047 C CA . PRO A 1 131 ? 16.294 -5.168 -11.939 1.00 72.00 131 PRO A CA 1
ATOM 1048 C C . PRO A 1 131 ? 16.233 -5.189 -13.462 1.00 72.00 131 PRO A C 1
ATOM 1050 O O . PRO A 1 131 ? 17.262 -5.198 -14.144 1.00 72.00 131 PRO A O 1
ATOM 1053 N N . ARG A 1 132 ? 15.015 -5.167 -13.999 1.00 71.75 132 ARG A N 1
ATOM 1054 C CA . ARG A 1 132 ? 14.755 -4.981 -15.427 1.00 71.75 132 ARG A CA 1
ATOM 1055 C C . ARG A 1 132 ? 13.713 -3.888 -15.612 1.00 71.75 132 ARG A C 1
ATOM 1057 O O . ARG A 1 132 ? 12.772 -3.784 -14.830 1.00 71.75 132 ARG A O 1
ATOM 1064 N N . VAL A 1 133 ? 13.898 -3.096 -16.663 1.00 71.19 133 VAL A N 1
ATOM 1065 C CA . VAL A 1 133 ? 12.942 -2.059 -17.070 1.00 71.19 133 VAL A CA 1
ATOM 1066 C C . VAL A 1 133 ? 11.587 -2.710 -17.360 1.00 71.19 133 VAL A C 1
ATOM 1068 O O . VAL A 1 133 ? 11.553 -3.764 -17.998 1.00 71.19 133 VAL A O 1
ATOM 1071 N N . GLY A 1 134 ? 10.502 -2.100 -16.880 1.00 75.44 134 GLY A N 1
ATOM 1072 C CA . GLY A 1 134 ? 9.122 -2.529 -17.124 1.00 75.44 134 GLY A CA 1
ATOM 1073 C C . GLY A 1 134 ? 8.542 -3.481 -16.073 1.00 75.44 134 GLY A C 1
ATOM 1074 O O . GLY A 1 134 ? 7.327 -3.611 -15.975 1.00 75.44 134 GLY A O 1
ATOM 1075 N N . GLN A 1 135 ? 9.366 -4.088 -15.208 1.00 85.94 135 GLN A N 1
ATOM 1076 C CA . GLN A 1 135 ? 8.876 -5.075 -14.228 1.00 85.94 135 GLN A CA 1
ATOM 1077 C C . GLN A 1 135 ? 7.965 -4.489 -13.149 1.00 85.94 135 GLN A C 1
ATOM 1079 O O . GLN A 1 135 ? 7.160 -5.216 -12.571 1.00 85.94 135 GLN A O 1
ATOM 1084 N N . VAL A 1 136 ? 8.118 -3.202 -12.828 1.00 92.56 136 V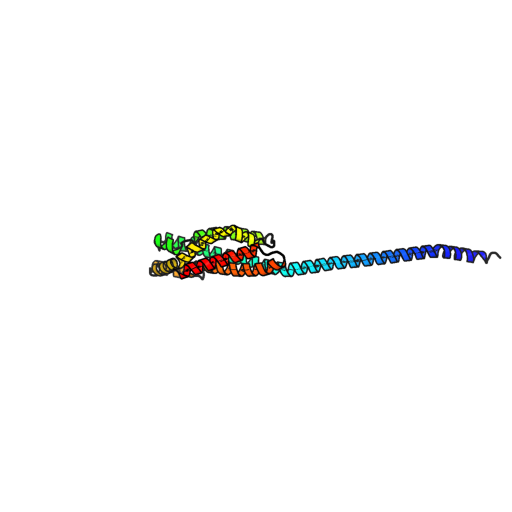AL A N 1
ATOM 1085 C CA . VAL A 1 136 ? 7.293 -2.562 -11.796 1.00 92.56 136 VAL A CA 1
ATOM 1086 C C . VAL A 1 136 ? 5.837 -2.508 -12.257 1.00 92.56 136 VAL A C 1
ATOM 1088 O O . VAL A 1 136 ? 4.959 -2.901 -11.495 1.00 92.56 136 VAL A O 1
ATOM 1091 N N . GLY A 1 137 ? 5.590 -2.086 -13.504 1.00 94.31 137 GLY A N 1
ATOM 1092 C CA . GLY A 1 137 ? 4.246 -2.030 -14.083 1.00 94.31 137 GLY A CA 1
ATOM 1093 C C . GLY A 1 137 ? 3.558 -3.393 -14.062 1.00 94.31 137 GLY A C 1
ATOM 1094 O O . GLY A 1 137 ? 2.491 -3.526 -13.468 1.00 94.31 137 GLY A O 1
ATOM 1095 N N . ASP A 1 138 ? 4.226 -4.421 -14.594 1.00 94.25 138 ASP A N 1
ATOM 1096 C CA . ASP A 1 138 ? 3.727 -5.805 -14.614 1.00 94.25 138 ASP A CA 1
ATOM 1097 C C . ASP A 1 138 ? 3.288 -6.305 -13.232 1.00 94.25 138 ASP A C 1
ATOM 1099 O O . ASP A 1 138 ? 2.252 -6.959 -13.090 1.00 94.25 138 ASP A O 1
ATOM 1103 N N . ILE A 1 139 ? 4.080 -6.000 -12.197 1.00 95.69 139 ILE A N 1
ATOM 1104 C CA . ILE A 1 139 ? 3.777 -6.417 -10.829 1.00 95.69 139 ILE A CA 1
ATOM 1105 C C . ILE A 1 139 ? 2.498 -5.745 -10.340 1.00 95.69 139 ILE A C 1
ATOM 1107 O O . ILE A 1 139 ? 1.623 -6.442 -9.846 1.00 95.69 139 ILE A O 1
ATOM 1111 N N . PHE A 1 140 ? 2.332 -4.433 -10.504 1.00 97.06 140 PHE A N 1
ATOM 1112 C CA . PHE A 1 140 ? 1.094 -3.772 -10.077 1.00 97.06 140 PHE A CA 1
ATOM 1113 C C . PHE A 1 140 ? -0.129 -4.249 -10.866 1.00 97.06 140 PHE A C 1
ATOM 1115 O O . PHE A 1 140 ? -1.179 -4.496 -10.272 1.00 97.06 140 PHE A O 1
ATOM 1122 N N . LEU A 1 141 ? 0.017 -4.464 -12.176 1.00 96.62 141 LEU A N 1
ATOM 1123 C CA . LEU A 1 141 ? -1.056 -4.978 -13.029 1.00 96.62 141 LEU A CA 1
ATOM 1124 C C . LEU A 1 141 ? -1.504 -6.388 -12.627 1.00 96.62 141 LEU A C 1
ATOM 1126 O O . LEU A 1 141 ? -2.695 -6.690 -12.701 1.00 96.62 141 LEU A O 1
ATOM 1130 N N . LYS A 1 142 ? -0.589 -7.232 -12.133 1.00 96.62 142 LYS A N 1
ATOM 1131 C CA . LYS A 1 142 ? -0.922 -8.551 -11.569 1.00 96.62 142 LYS A CA 1
ATOM 1132 C C . LYS A 1 142 ? -1.902 -8.456 -10.390 1.00 96.62 142 LYS A C 1
ATOM 1134 O O . LYS A 1 142 ? -2.754 -9.329 -10.269 1.00 96.62 142 LYS A O 1
ATOM 1139 N N . TYR A 1 143 ? -1.806 -7.417 -9.558 1.00 97.31 143 TYR A N 1
ATOM 1140 C CA . TYR A 1 143 ? -2.669 -7.207 -8.383 1.00 97.31 143 TYR A CA 1
ATOM 1141 C C . TYR A 1 143 ? -3.870 -6.286 -8.665 1.00 97.31 143 TYR A C 1
ATOM 1143 O O . TYR A 1 143 ? -4.600 -5.925 -7.742 1.00 97.31 143 TYR A O 1
ATOM 1151 N N . ARG A 1 144 ? -4.104 -5.898 -9.928 1.00 95.56 144 ARG A N 1
ATOM 1152 C CA . ARG A 1 144 ? -5.109 -4.897 -10.331 1.00 95.56 144 ARG A CA 1
ATOM 1153 C C . ARG A 1 144 ? -6.475 -5.105 -9.683 1.00 95.56 144 ARG A C 1
ATOM 1155 O O . ARG A 1 144 ? -7.021 -4.183 -9.081 1.00 95.56 144 ARG A O 1
ATOM 1162 N N . ASP A 1 145 ? -7.024 -6.307 -9.818 1.00 94.38 145 ASP A N 1
ATOM 1163 C CA . ASP A 1 145 ? -8.370 -6.608 -9.332 1.00 94.38 145 ASP A CA 1
ATOM 1164 C C . ASP A 1 145 ? -8.428 -6.687 -7.803 1.00 94.38 145 ASP A C 1
ATOM 1166 O O . ASP A 1 145 ? -9.458 -6.370 -7.204 1.00 94.38 145 ASP A O 1
ATOM 1170 N N . GLU A 1 146 ? -7.317 -7.060 -7.169 1.00 95.94 146 GLU A N 1
ATOM 1171 C CA . GLU A 1 146 ? -7.199 -7.192 -5.719 1.00 95.94 146 GLU A CA 1
ATOM 1172 C C . GLU A 1 146 ? -7.266 -5.827 -5.023 1.00 95.94 146 GLU A C 1
ATOM 1174 O O . GLU A 1 146 ? -7.859 -5.717 -3.952 1.00 95.94 146 GLU A O 1
ATOM 1179 N N . PHE A 1 147 ? -6.795 -4.751 -5.664 1.00 96.00 147 PHE A N 1
ATOM 1180 C CA . PHE A 1 147 ? -6.908 -3.386 -5.132 1.00 96.00 147 PHE A CA 1
ATOM 1181 C C . PHE A 1 147 ? -8.355 -2.884 -4.982 1.00 96.00 147 PHE A C 1
ATOM 1183 O O . PHE A 1 147 ? -8.588 -1.900 -4.279 1.00 96.00 147 PHE A O 1
ATOM 1190 N N . ASN A 1 148 ? -9.360 -3.566 -5.547 1.00 92.62 148 ASN A N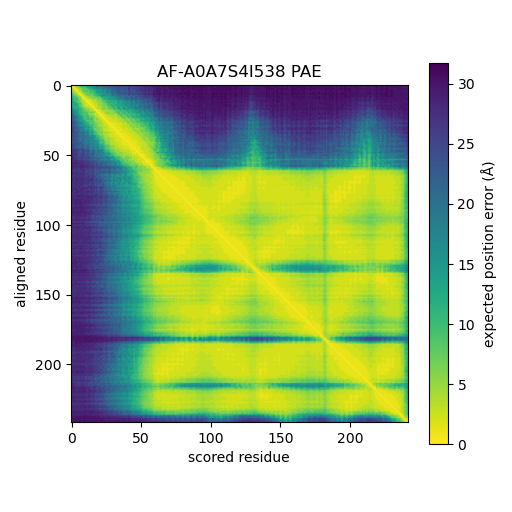 1
ATOM 1191 C CA . ASN A 1 148 ? -10.768 -3.205 -5.333 1.00 92.62 148 ASN A CA 1
ATOM 1192 C C . ASN A 1 148 ? -11.201 -3.283 -3.858 1.00 92.62 148 ASN A C 1
ATOM 1194 O O . ASN A 1 148 ? -12.185 -2.638 -3.488 1.00 92.62 148 ASN A O 1
ATOM 1198 N N . VAL A 1 149 ? -10.468 -4.008 -3.001 1.00 94.00 149 VAL A N 1
ATOM 1199 C CA . VAL A 1 149 ? -10.730 -4.061 -1.549 1.00 94.00 149 VAL A CA 1
ATOM 1200 C C . VAL A 1 149 ? -10.695 -2.678 -0.887 1.00 94.00 149 VAL A C 1
ATOM 1202 O O . VAL A 1 149 ? -11.393 -2.450 0.102 1.00 94.00 149 VAL A O 1
ATOM 1205 N N . TYR A 1 150 ? -9.955 -1.725 -1.466 1.00 94.94 150 TYR A N 1
ATOM 1206 C CA . TYR A 1 150 ? -9.880 -0.351 -0.973 1.00 94.94 150 TYR A CA 1
ATOM 1207 C C . TYR A 1 150 ? -11.210 0.400 -1.057 1.00 94.94 150 TYR A C 1
ATOM 1209 O O . TYR A 1 150 ? -11.470 1.247 -0.205 1.00 94.94 150 TYR A O 1
ATOM 1217 N N . LYS A 1 151 ? -12.078 0.077 -2.026 1.00 91.56 151 LYS A N 1
ATOM 1218 C CA . LYS A 1 151 ? -13.375 0.756 -2.188 1.00 91.56 151 LYS A CA 1
ATOM 1219 C C . LYS A 1 151 ? -14.239 0.576 -0.943 1.00 91.56 151 LYS A C 1
ATOM 1221 O O . LYS A 1 151 ? -14.664 1.547 -0.324 1.00 91.56 151 LYS A O 1
ATOM 1226 N N . ALA A 1 152 ? -14.413 -0.676 -0.517 1.00 88.94 152 ALA A N 1
ATOM 1227 C CA . ALA A 1 152 ? -15.187 -1.005 0.677 1.00 88.94 152 ALA A CA 1
ATOM 1228 C C . ALA A 1 152 ? -14.562 -0.417 1.954 1.00 88.94 152 ALA A C 1
ATOM 1230 O O . ALA A 1 152 ? -15.284 0.102 2.805 1.00 88.94 152 ALA A O 1
ATOM 1231 N N . PHE A 1 153 ? -13.229 -0.456 2.066 1.00 93.38 153 PHE A N 1
ATOM 1232 C CA . PHE A 1 153 ? -12.510 0.136 3.194 1.00 93.38 153 PHE A CA 1
ATOM 1233 C C . PHE A 1 153 ? -12.783 1.642 3.307 1.00 93.38 153 PHE A C 1
ATOM 1235 O O . PHE A 1 153 ? -13.187 2.122 4.364 1.00 93.38 153 PHE A O 1
ATOM 1242 N N . ILE A 1 154 ? -12.610 2.388 2.212 1.00 90.06 154 ILE A N 1
ATOM 1243 C CA . ILE A 1 154 ? -12.680 3.853 2.227 1.00 90.06 154 ILE A CA 1
ATOM 1244 C C . ILE A 1 154 ? -14.113 4.349 2.409 1.00 90.06 154 ILE A C 1
ATOM 1246 O O . ILE A 1 154 ? -14.331 5.277 3.188 1.00 90.06 154 ILE A O 1
ATOM 1250 N N . VAL A 1 155 ? -15.099 3.701 1.784 1.00 88.69 155 VAL A N 1
ATOM 1251 C CA . VAL A 1 155 ? -16.520 4.014 2.015 1.00 88.69 155 VAL A CA 1
ATOM 1252 C C . VAL A 1 155 ? -16.876 3.875 3.501 1.00 88.69 155 VAL A C 1
ATOM 1254 O O . VAL A 1 155 ? -17.584 4.717 4.054 1.00 88.69 155 VAL A O 1
ATOM 1257 N N . ASN A 1 156 ? -16.321 2.870 4.185 1.00 91.62 156 ASN A N 1
ATOM 1258 C CA . ASN A 1 156 ? -16.544 2.643 5.612 1.00 91.62 156 ASN A CA 1
ATOM 1259 C C . ASN A 1 156 ? -15.735 3.585 6.532 1.00 91.62 156 ASN A C 1
ATOM 1261 O O . ASN A 1 156 ? -16.044 3.690 7.718 1.00 91.62 156 ASN A O 1
ATOM 1265 N N . MET A 1 157 ? -14.728 4.317 6.038 1.00 91.62 157 MET A N 1
ATOM 1266 C CA . MET A 1 157 ? -13.823 5.099 6.900 1.00 91.62 157 MET A CA 1
ATOM 1267 C C . MET A 1 157 ? -14.526 6.170 7.743 1.00 91.62 157 MET A C 1
ATOM 1269 O O . MET A 1 157 ? -14.125 6.405 8.886 1.00 91.62 157 MET A O 1
ATOM 1273 N N . LYS A 1 158 ? -15.582 6.809 7.218 1.00 91.25 158 LYS A N 1
ATOM 1274 C CA . LYS A 1 158 ? -16.371 7.793 7.983 1.00 91.25 158 LYS A CA 1
ATOM 1275 C C . LYS A 1 158 ? -17.076 7.133 9.170 1.00 91.25 158 LYS A C 1
ATOM 1277 O O . LYS A 1 158 ? -17.048 7.663 10.282 1.00 91.25 158 LYS A O 1
ATOM 1282 N N . GLU A 1 159 ? -17.666 5.961 8.946 1.00 94.00 159 GLU A N 1
ATOM 1283 C CA . GLU A 1 159 ? -18.344 5.193 9.989 1.00 94.00 159 GLU A CA 1
ATOM 1284 C C . GLU A 1 159 ? -17.344 4.627 11.004 1.00 94.00 159 GLU A C 1
ATOM 1286 O O . GLU A 1 159 ? -17.551 4.766 12.210 1.00 94.00 159 GLU A O 1
ATOM 1291 N N . ALA A 1 160 ? -16.213 4.089 10.536 1.00 95.19 160 ALA A N 1
ATOM 1292 C CA . ALA A 1 160 ? -15.117 3.626 11.382 1.00 95.19 160 ALA A CA 1
ATOM 1293 C C . ALA A 1 160 ? -14.600 4.738 12.304 1.00 95.19 160 ALA A C 1
ATOM 1295 O O . ALA A 1 160 ? -14.435 4.511 13.503 1.00 95.19 160 ALA A O 1
ATOM 1296 N N . GLN A 1 161 ? -14.405 5.956 11.782 1.00 94.62 161 GLN A N 1
ATOM 1297 C CA . GLN A 1 161 ? -13.979 7.102 12.585 1.00 94.62 161 GLN A CA 1
ATOM 1298 C C . GLN A 1 161 ? -15.028 7.472 13.645 1.00 94.62 161 GLN A C 1
ATOM 1300 O O . GLN A 1 161 ? -14.682 7.613 14.818 1.00 94.62 161 GLN A O 1
ATOM 1305 N N . ALA A 1 162 ? -16.303 7.592 13.267 1.00 95.69 162 ALA A N 1
ATOM 1306 C CA . ALA A 1 162 ? -17.373 7.917 14.213 1.00 95.69 162 ALA A CA 1
ATOM 1307 C C . ALA A 1 162 ? -17.537 6.830 15.294 1.00 95.69 162 ALA A C 1
ATOM 1309 O O . ALA A 1 162 ? -17.751 7.130 16.474 1.00 95.69 162 ALA A O 1
ATOM 1310 N N . CYS A 1 163 ? -17.398 5.560 14.906 1.00 96.75 163 CYS A N 1
ATOM 1311 C CA . CYS A 1 163 ? -17.399 4.423 15.816 1.00 96.75 163 CYS A CA 1
ATOM 1312 C C . CYS A 1 163 ? -16.213 4.493 16.785 1.00 96.75 163 CYS A C 1
ATOM 1314 O O . CYS A 1 163 ? -16.414 4.390 17.996 1.00 96.75 163 CYS A O 1
ATOM 1316 N N . LEU A 1 164 ? -15.007 4.764 16.278 1.00 95.56 164 LEU A N 1
ATOM 1317 C CA . LEU A 1 164 ? -13.796 4.918 17.081 1.00 95.56 164 LEU A CA 1
ATOM 1318 C C . LEU A 1 164 ? -13.932 6.063 18.100 1.00 95.56 164 LEU A C 1
ATOM 1320 O O . LEU A 1 164 ? -13.649 5.889 19.284 1.00 95.56 164 LEU A O 1
ATOM 1324 N N . GLU A 1 165 ? -14.437 7.221 17.675 1.00 95.12 165 GLU A N 1
ATOM 1325 C CA . GLU A 1 165 ? -14.701 8.365 18.557 1.00 95.12 165 GLU A CA 1
ATOM 1326 C C . GLU A 1 165 ? -15.736 8.038 19.642 1.00 95.12 165 GLU A C 1
ATOM 1328 O O . GLU A 1 165 ? -15.614 8.491 20.784 1.00 95.12 165 GLU A O 1
ATOM 1333 N N . ARG A 1 166 ? -16.754 7.233 19.315 1.00 96.31 166 ARG A N 1
ATOM 1334 C CA . ARG A 1 166 ? -17.749 6.764 20.284 1.00 96.31 166 ARG A CA 1
ATOM 1335 C C . ARG A 1 166 ? -17.136 5.813 21.308 1.00 96.31 166 ARG A C 1
ATOM 1337 O O . ARG A 1 166 ? -17.368 6.026 22.498 1.00 96.31 166 ARG A O 1
ATOM 1344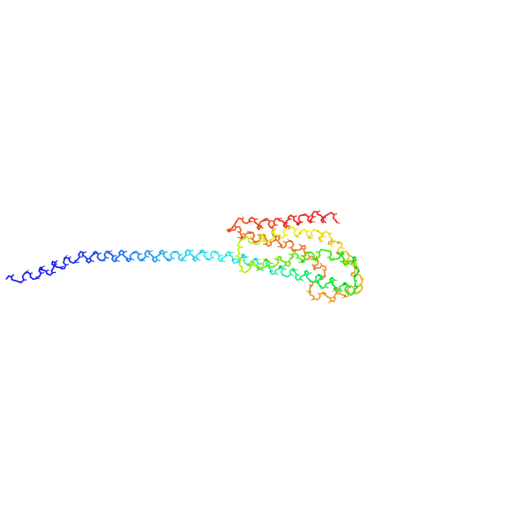 N N . VAL A 1 167 ? -16.391 4.788 20.886 1.00 95.50 167 VAL A N 1
ATOM 1345 C CA . VAL A 1 167 ? -15.804 3.804 21.820 1.00 95.50 167 VAL A CA 1
ATOM 1346 C C . VAL A 1 167 ? -14.737 4.437 22.708 1.00 95.50 167 VAL A C 1
ATOM 1348 O O . VAL A 1 167 ? -14.663 4.121 23.890 1.00 95.50 167 VAL A O 1
ATOM 1351 N N . CYS A 1 168 ? -14.000 5.430 22.205 1.00 93.81 168 CYS A N 1
ATOM 1352 C CA . CYS A 1 168 ? -13.024 6.193 22.986 1.00 93.81 168 CYS A CA 1
ATOM 1353 C C . CYS A 1 168 ? -13.641 7.085 24.082 1.00 93.81 168 CYS A C 1
ATOM 1355 O O . CYS A 1 168 ? -12.900 7.699 24.847 1.00 93.81 168 CYS A O 1
ATOM 1357 N N . LYS A 1 169 ? -14.976 7.173 24.201 1.00 93.81 169 LYS A N 1
ATOM 1358 C CA . LYS A 1 169 ? -15.632 7.793 25.370 1.00 93.81 169 LYS A CA 1
ATOM 1359 C C . LYS A 1 169 ? -15.600 6.887 26.599 1.00 93.81 169 LYS A C 1
ATOM 1361 O O . LYS A 1 169 ? -15.719 7.389 27.719 1.00 93.81 169 LYS A O 1
ATOM 1366 N N . ASP A 1 170 ? -15.455 5.577 26.404 1.00 95.12 170 ASP A N 1
ATOM 1367 C CA . ASP A 1 170 ? -15.239 4.647 27.503 1.00 95.12 170 ASP A CA 1
ATOM 1368 C C . ASP A 1 170 ? -13.838 4.841 28.103 1.00 95.12 170 ASP A C 1
ATOM 1370 O O . ASP A 1 170 ? -12.842 4.994 27.393 1.00 95.12 170 ASP A O 1
ATOM 1374 N N . LYS A 1 171 ? -13.754 4.844 29.438 1.00 93.19 171 LYS A N 1
ATOM 1375 C CA . LYS A 1 171 ? -12.498 5.125 30.147 1.00 93.19 171 LYS A CA 1
ATOM 1376 C C . LYS A 1 171 ? -11.444 4.042 29.917 1.00 93.19 171 LYS A C 1
ATOM 1378 O O . LYS A 1 171 ? -10.264 4.383 29.842 1.00 93.19 171 LYS A O 1
ATOM 1383 N N . GLY A 1 172 ? -11.854 2.776 29.826 1.00 93.38 172 GLY A N 1
ATOM 1384 C CA . GLY A 1 172 ? -10.953 1.653 29.583 1.00 93.38 172 GLY A CA 1
ATOM 1385 C C . GLY A 1 172 ? -10.335 1.751 28.195 1.00 93.38 172 GLY A C 1
ATOM 1386 O O . GLY A 1 172 ? -9.111 1.732 28.064 1.00 93.38 172 GLY A O 1
ATOM 1387 N N . VAL A 1 173 ? -11.171 1.985 27.179 1.00 93.12 173 VAL A N 1
ATOM 1388 C CA . VAL A 1 173 ? -10.722 2.184 25.792 1.00 93.12 173 VAL A CA 1
ATOM 1389 C C . VAL A 1 173 ? -9.802 3.401 25.684 1.00 93.12 173 VAL A C 1
ATOM 1391 O O . VAL A 1 173 ? -8.703 3.295 25.149 1.00 93.12 173 VAL A O 1
ATOM 1394 N N . ALA A 1 174 ? -10.193 4.552 26.239 1.00 93.19 174 ALA A N 1
ATOM 1395 C CA . ALA A 1 174 ? -9.384 5.771 26.183 1.00 93.19 174 ALA A CA 1
ATOM 1396 C C . ALA A 1 174 ? -8.001 5.589 26.831 1.00 93.19 174 ALA A C 1
ATOM 1398 O O . ALA A 1 174 ? -6.986 6.054 26.306 1.00 93.19 174 ALA A O 1
ATOM 1399 N N . GLN A 1 175 ? -7.947 4.897 27.973 1.00 93.00 175 GLN A N 1
ATOM 1400 C CA . GLN A 1 175 ? -6.694 4.592 28.654 1.00 93.00 175 GLN A CA 1
ATOM 1401 C C . GLN A 1 175 ? -5.837 3.618 27.843 1.00 93.00 175 GLN A C 1
ATOM 1403 O O . GLN A 1 175 ? -4.621 3.814 27.768 1.00 93.00 175 GLN A O 1
ATOM 1408 N N . PHE A 1 176 ? -6.449 2.607 27.224 1.00 93.38 176 PHE A N 1
ATOM 1409 C CA . PHE A 1 176 ? -5.765 1.684 26.328 1.00 93.38 176 PHE A CA 1
ATOM 1410 C C . PHE A 1 176 ? -5.146 2.431 25.142 1.00 93.38 176 PHE A C 1
ATOM 1412 O O . PHE A 1 176 ? -3.943 2.300 24.916 1.00 93.38 176 PHE A O 1
ATOM 1419 N N . MET A 1 177 ? -5.917 3.270 24.443 1.00 92.06 177 MET A N 1
ATOM 1420 C CA . MET A 1 177 ? -5.426 4.042 23.295 1.00 92.06 177 MET A CA 1
ATOM 1421 C C . MET A 1 177 ? -4.233 4.914 23.697 1.00 92.06 177 MET A C 1
ATOM 1423 O O . MET A 1 177 ? -3.134 4.740 23.176 1.00 92.06 177 MET A O 1
ATOM 1427 N N . LYS A 1 178 ? -4.392 5.743 24.736 1.00 88.56 178 LYS A N 1
ATOM 1428 C CA . LYS A 1 178 ? -3.337 6.645 25.225 1.00 88.56 178 LYS A CA 1
ATOM 1429 C C . LYS A 1 178 ? -2.072 5.913 25.688 1.00 88.56 178 LYS A C 1
ATOM 1431 O O . LYS A 1 178 ? -0.963 6.426 25.563 1.00 88.56 178 LYS A O 1
ATOM 1436 N N . SER A 1 179 ? -2.219 4.719 26.262 1.00 87.75 179 SER A N 1
ATOM 1437 C CA . SER A 1 179 ? -1.079 3.936 26.761 1.00 87.75 179 SER A CA 1
ATOM 1438 C C . SER A 1 179 ? -0.291 3.260 25.640 1.00 87.75 179 SER A C 1
ATOM 1440 O O . SER A 1 179 ? 0.894 2.970 25.827 1.00 87.75 179 SER A O 1
ATOM 1442 N N . ASN A 1 180 ? -0.940 3.032 24.496 1.00 84.50 180 ASN A N 1
ATOM 1443 C CA . ASN A 1 180 ? -0.390 2.324 23.344 1.00 84.50 180 ASN A CA 1
ATOM 1444 C C . ASN A 1 180 ? -0.073 3.241 22.149 1.00 84.50 180 ASN A C 1
ATOM 1446 O O . ASN A 1 180 ? 0.503 2.782 21.172 1.00 84.50 180 ASN A O 1
ATOM 1450 N N . GLU A 1 181 ? -0.300 4.551 22.265 1.00 78.44 181 GLU A N 1
ATOM 1451 C CA . GLU A 1 181 ? 0.204 5.589 21.342 1.00 78.44 181 GLU A CA 1
ATOM 1452 C C . GLU A 1 181 ? 1.747 5.705 21.307 1.00 78.44 181 GLU A C 1
ATOM 1454 O O . GLU A 1 181 ? 2.309 6.498 20.552 1.00 78.44 181 GLU A O 1
ATOM 1459 N N . LYS A 1 182 ? 2.474 4.906 22.103 1.00 56.94 182 LYS A N 1
ATOM 1460 C CA . LYS A 1 182 ? 3.942 4.970 22.253 1.00 56.94 182 LYS A CA 1
ATOM 1461 C C . LYS A 1 182 ? 4.729 4.685 20.971 1.00 56.94 182 LYS A C 1
ATOM 1463 O O . LYS A 1 182 ? 5.899 5.048 20.905 1.00 56.94 182 LYS A O 1
ATOM 1468 N N . SER A 1 183 ? 4.109 4.071 19.965 1.00 54.12 183 SER A N 1
ATOM 1469 C CA . SER A 1 183 ? 4.681 3.874 18.626 1.00 54.12 183 SER A CA 1
ATOM 1470 C C . SER A 1 183 ? 4.658 5.135 17.747 1.00 54.12 183 SER A C 1
ATOM 1472 O O . SER A 1 183 ? 5.041 5.066 16.585 1.00 54.12 183 SER A O 1
ATOM 1474 N N . GLY A 1 184 ? 4.234 6.288 18.280 1.00 66.75 184 GLY A N 1
ATOM 1475 C CA . GLY A 1 184 ? 4.274 7.582 17.588 1.00 66.75 184 GLY A CA 1
ATOM 1476 C C . GLY A 1 184 ? 3.075 7.863 16.680 1.00 66.75 184 GLY A C 1
ATOM 1477 O O . GLY A 1 184 ? 2.995 8.955 16.126 1.00 66.75 184 GLY A O 1
ATOM 1478 N N . HIS A 1 185 ? 2.140 6.915 16.563 1.00 79.25 185 HIS A N 1
ATOM 1479 C CA . HIS A 1 185 ? 0.915 7.050 15.778 1.00 79.25 185 HIS A CA 1
ATOM 1480 C C . HIS A 1 185 ? -0.299 6.544 16.557 1.00 79.25 185 HIS A C 1
ATOM 1482 O O . HIS A 1 185 ? -0.254 5.482 17.183 1.00 79.25 185 HIS A O 1
ATOM 1488 N N . THR A 1 186 ? -1.392 7.298 16.491 1.00 90.44 186 THR A N 1
ATOM 1489 C CA . THR A 1 186 ? -2.712 6.892 16.991 1.00 90.44 186 THR A CA 1
ATOM 1490 C C . THR A 1 186 ? -3.347 5.851 16.061 1.00 90.44 186 THR A C 1
ATOM 1492 O O . THR A 1 186 ? -3.038 5.801 14.869 1.00 90.44 186 THR A O 1
ATOM 1495 N N . LEU A 1 187 ? -4.299 5.052 16.563 1.00 92.94 187 LEU A N 1
ATOM 1496 C CA . LEU A 1 187 ? -5.040 4.104 15.717 1.00 92.94 187 LEU A CA 1
ATOM 1497 C C . LEU A 1 187 ? -5.740 4.811 14.540 1.00 92.94 187 LEU A C 1
ATOM 1499 O O . LEU A 1 187 ? -5.724 4.305 13.423 1.00 92.94 187 LEU A O 1
ATOM 1503 N N . LEU A 1 188 ? -6.294 6.008 14.756 1.00 92.19 188 LEU A N 1
ATOM 1504 C CA . LEU A 1 188 ? -6.932 6.779 13.685 1.00 92.19 188 LEU A CA 1
ATOM 1505 C C . LEU A 1 188 ? -5.932 7.209 12.599 1.00 92.19 188 LEU A C 1
ATOM 1507 O O . LEU A 1 188 ? -6.266 7.202 11.417 1.00 92.19 188 LEU A O 1
ATOM 1511 N N . GLU A 1 189 ? -4.707 7.586 12.969 1.00 92.12 189 GLU A N 1
ATOM 1512 C CA . GLU A 1 189 ? -3.657 7.919 11.998 1.00 92.12 189 GLU A CA 1
ATOM 1513 C C . GLU A 1 189 ? -3.222 6.698 11.186 1.00 92.12 189 GLU A C 1
ATOM 1515 O O . GLU A 1 189 ? -2.996 6.820 9.978 1.00 92.12 189 GLU A O 1
ATOM 1520 N N . LEU A 1 190 ? -3.153 5.526 11.827 1.00 94.00 190 LEU A N 1
ATOM 1521 C CA . LEU A 1 190 ? -2.872 4.261 11.152 1.00 94.00 190 LEU A CA 1
ATOM 1522 C C . LEU A 1 190 ? -3.995 3.890 10.173 1.00 94.00 190 LEU A C 1
ATOM 1524 O O . LEU A 1 190 ? -3.710 3.585 9.020 1.00 94.00 190 LEU A O 1
ATOM 1528 N N . LEU A 1 191 ? -5.266 4.017 10.572 1.00 94.69 191 LEU A N 1
ATOM 1529 C CA . LEU A 1 191 ? -6.421 3.760 9.696 1.00 94.69 191 LEU A CA 1
ATOM 1530 C C . LEU A 1 191 ? -6.486 4.712 8.488 1.00 94.69 191 LEU A C 1
ATOM 1532 O O . LEU A 1 191 ? -7.119 4.397 7.488 1.00 94.69 191 LEU A O 1
ATOM 1536 N N . LYS A 1 192 ? -5.797 5.859 8.534 1.00 93.44 192 LYS A N 1
ATOM 1537 C CA . LYS A 1 192 ? -5.644 6.776 7.389 1.00 93.44 192 LYS A CA 1
ATOM 1538 C C . LYS A 1 192 ? -4.480 6.419 6.458 1.00 93.44 192 LYS A C 1
ATOM 1540 O O . LYS A 1 192 ? -4.323 7.067 5.425 1.00 93.44 192 LYS A O 1
ATOM 1545 N N . LEU A 1 193 ? -3.616 5.465 6.816 1.00 94.50 193 LEU A N 1
ATOM 1546 C CA . LEU A 1 193 ? -2.502 5.040 5.957 1.00 94.50 193 LEU A CA 1
ATOM 1547 C C . LEU A 1 193 ? -2.962 4.481 4.602 1.00 94.50 193 LEU A C 1
ATOM 1549 O O . LEU A 1 193 ? -2.353 4.865 3.610 1.00 94.50 193 LEU A O 1
ATOM 1553 N N . PRO A 1 194 ? -4.011 3.635 4.508 1.00 95.38 194 PRO A N 1
ATOM 1554 C CA . PRO A 1 194 ? -4.411 3.049 3.231 1.00 95.38 194 PRO A CA 1
ATOM 1555 C C . PRO A 1 194 ? -4.763 4.087 2.163 1.00 95.38 194 PRO A C 1
ATOM 1557 O O . PRO A 1 194 ? -4.295 3.968 1.038 1.00 95.38 194 PRO A O 1
ATOM 1560 N N . MET A 1 195 ? -5.494 5.147 2.522 1.00 92.81 195 MET A N 1
ATOM 1561 C CA . MET A 1 195 ? -5.816 6.227 1.581 1.00 92.81 195 MET A CA 1
ATOM 1562 C C . MET A 1 195 ? -4.551 6.925 1.064 1.00 92.81 195 MET A C 1
ATOM 1564 O O . MET A 1 195 ? -4.343 7.033 -0.139 1.00 92.81 195 MET A O 1
ATOM 1568 N N . ARG A 1 196 ? -3.657 7.314 1.983 1.00 93.62 196 ARG A N 1
ATOM 1569 C CA . ARG A 1 196 ? -2.372 7.940 1.636 1.00 93.62 196 ARG A CA 1
ATOM 1570 C C . ARG A 1 196 ? -1.519 7.039 0.746 1.00 93.62 196 ARG A C 1
ATOM 1572 O O . ARG A 1 196 ? -0.854 7.527 -0.158 1.00 93.62 196 ARG A O 1
ATOM 1579 N N . ARG A 1 197 ? -1.570 5.720 0.960 1.00 96.94 197 ARG A N 1
ATOM 1580 C CA . ARG A 1 197 ? -0.786 4.773 0.165 1.00 96.94 197 ARG A CA 1
ATOM 1581 C C . ARG A 1 197 ? -1.192 4.765 -1.310 1.00 96.94 197 ARG A C 1
ATOM 1583 O O . ARG A 1 197 ? -0.318 4.640 -2.162 1.00 96.94 197 ARG A O 1
ATOM 1590 N N . LEU A 1 198 ? -2.480 4.922 -1.614 1.00 95.88 198 LEU A N 1
ATOM 1591 C CA . LEU A 1 198 ? -2.951 5.016 -2.999 1.00 95.88 198 LEU A CA 1
ATOM 1592 C C . LEU A 1 198 ? -2.406 6.273 -3.696 1.00 95.88 198 LEU A C 1
ATOM 1594 O O . LEU A 1 198 ? -1.937 6.192 -4.831 1.00 95.88 198 LEU A O 1
ATOM 1598 N N . GLU A 1 199 ? -2.391 7.413 -2.998 1.00 94.50 199 GLU A N 1
ATOM 1599 C CA . GLU A 1 199 ? -1.782 8.657 -3.493 1.00 94.50 199 GLU A CA 1
ATOM 1600 C C . GLU A 1 199 ? -0.268 8.490 -3.719 1.00 94.50 199 GLU A C 1
ATOM 1602 O O . GLU A 1 199 ? 0.273 8.906 -4.749 1.00 94.50 199 GLU A O 1
ATOM 1607 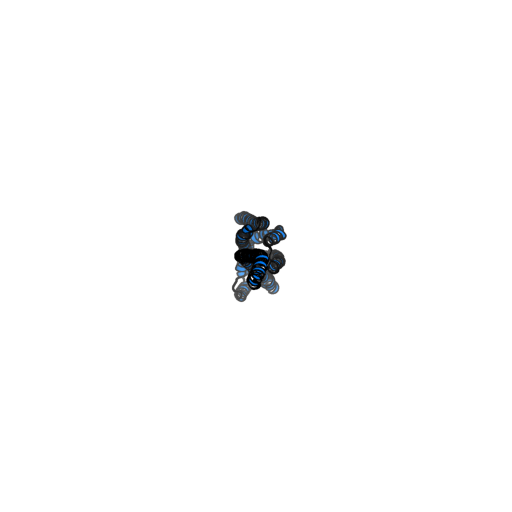N N . ASP A 1 200 ? 0.416 7.820 -2.786 1.00 96.00 200 ASP A N 1
ATOM 1608 C CA . ASP A 1 200 ? 1.845 7.529 -2.893 1.00 96.00 200 ASP A CA 1
ATOM 1609 C C . ASP A 1 200 ? 2.161 6.648 -4.112 1.00 96.00 200 ASP A C 1
ATOM 1611 O O . ASP A 1 200 ? 3.177 6.875 -4.775 1.00 96.00 200 ASP A O 1
ATOM 1615 N N . TYR A 1 201 ? 1.303 5.672 -4.449 1.00 97.94 201 TYR A N 1
ATOM 1616 C CA . TYR A 1 201 ? 1.479 4.861 -5.658 1.00 97.94 201 TYR A CA 1
ATOM 1617 C C . TYR A 1 201 ? 1.381 5.695 -6.928 1.00 97.94 201 TYR A C 1
ATOM 1619 O O . TYR A 1 201 ? 2.262 5.596 -7.782 1.00 97.94 201 TYR A O 1
ATOM 1627 N N . VAL A 1 202 ? 0.381 6.571 -7.043 1.00 96.50 202 VAL A N 1
ATOM 1628 C CA . VAL A 1 202 ? 0.281 7.497 -8.182 1.00 96.50 202 VAL A CA 1
ATOM 1629 C C . VAL A 1 202 ? 1.569 8.304 -8.335 1.00 96.50 202 VAL A C 1
ATOM 1631 O O . VAL A 1 202 ? 2.131 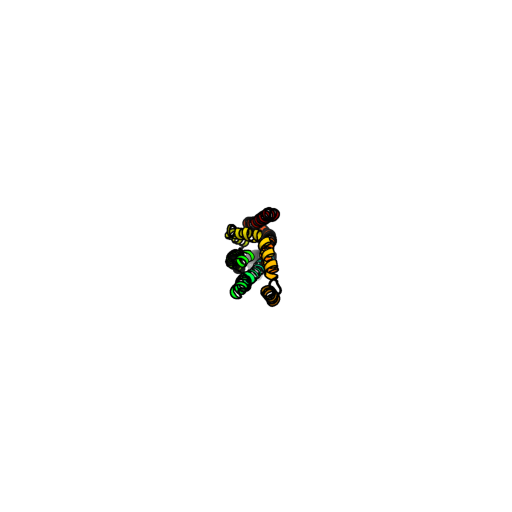8.395 -9.433 1.00 96.50 202 VAL A O 1
ATOM 1634 N N . PHE A 1 203 ? 2.073 8.857 -7.231 1.00 96.38 203 PHE A N 1
ATOM 1635 C CA . PHE A 1 203 ? 3.297 9.648 -7.234 1.00 96.38 203 PHE A CA 1
ATOM 1636 C C . PHE A 1 203 ? 4.520 8.822 -7.661 1.00 96.38 203 PHE A C 1
ATOM 1638 O O . PHE A 1 203 ? 5.214 9.188 -8.612 1.00 96.38 203 PHE A O 1
ATOM 1645 N N . ILE A 1 204 ? 4.798 7.700 -6.991 1.00 96.62 204 ILE A N 1
ATOM 1646 C CA . ILE A 1 204 ? 6.024 6.928 -7.231 1.00 96.62 204 ILE A CA 1
ATOM 1647 C C . ILE A 1 204 ? 6.016 6.252 -8.607 1.00 96.62 204 ILE A C 1
ATOM 1649 O O . ILE A 1 204 ? 7.051 6.232 -9.272 1.00 96.62 204 ILE A O 1
ATOM 1653 N N . LEU A 1 205 ? 4.862 5.769 -9.081 1.00 96.50 205 LEU A N 1
ATOM 1654 C CA . LEU A 1 205 ? 4.731 5.184 -10.418 1.00 96.50 205 LEU A CA 1
ATOM 1655 C C . LEU A 1 205 ? 4.882 6.250 -11.504 1.00 96.50 205 LEU A C 1
ATOM 1657 O O . LEU A 1 205 ? 5.473 5.974 -12.543 1.00 96.50 205 LEU A O 1
ATOM 1661 N N . THR A 1 206 ? 4.450 7.489 -11.251 1.00 96.38 206 THR A N 1
ATOM 1662 C CA . THR A 1 206 ? 4.724 8.623 -12.148 1.00 96.38 206 THR A CA 1
ATOM 1663 C C . THR A 1 206 ? 6.220 8.917 -12.252 1.00 96.38 206 THR A C 1
ATOM 1665 O O . THR A 1 206 ? 6.729 9.145 -13.352 1.00 96.38 206 THR A O 1
ATOM 1668 N N . GLU A 1 207 ? 6.941 8.903 -11.130 1.00 94.75 207 GLU A N 1
ATOM 1669 C CA . GLU A 1 207 ? 8.392 9.112 -11.129 1.00 94.75 207 GLU A CA 1
ATOM 1670 C C . GLU A 1 207 ? 9.130 7.973 -11.845 1.00 94.75 207 GLU A C 1
ATOM 1672 O O . GLU A 1 207 ? 10.040 8.233 -12.632 1.00 94.75 207 GLU A O 1
ATOM 1677 N N . ILE A 1 208 ? 8.704 6.722 -11.642 1.00 92.75 208 ILE A N 1
ATOM 1678 C CA . ILE A 1 208 ? 9.265 5.558 -12.343 1.00 92.75 208 ILE A CA 1
ATOM 1679 C C . ILE A 1 208 ? 8.959 5.634 -13.844 1.00 92.75 208 ILE A C 1
ATOM 1681 O O . ILE A 1 208 ? 9.880 5.487 -14.646 1.00 92.75 208 ILE A O 1
ATOM 1685 N N . TYR A 1 209 ? 7.719 5.956 -14.233 1.00 93.31 209 TYR A N 1
ATOM 1686 C CA . TYR A 1 209 ? 7.301 6.129 -15.629 1.00 93.31 209 TYR A CA 1
ATOM 1687 C C . TYR A 1 209 ? 8.220 7.109 -16.368 1.00 93.31 209 TYR A C 1
ATOM 1689 O O . TYR A 1 209 ? 8.753 6.770 -17.421 1.00 93.31 209 TYR A O 1
ATOM 1697 N N . LYS A 1 210 ? 8.493 8.286 -15.783 1.00 91.12 210 LYS A N 1
ATOM 1698 C CA . LYS A 1 210 ? 9.385 9.302 -16.380 1.00 91.12 210 LYS A CA 1
ATOM 1699 C C . LYS A 1 210 ? 10.784 8.764 -16.687 1.00 91.12 210 LYS A C 1
ATOM 1701 O O . LYS A 1 210 ? 11.401 9.198 -17.658 1.00 91.12 210 LYS A O 1
ATOM 1706 N N . VAL A 1 211 ? 11.297 7.858 -15.854 1.00 87.75 211 VAL A N 1
ATOM 1707 C CA . VAL A 1 211 ? 12.622 7.255 -16.038 1.00 87.75 211 VAL A CA 1
ATOM 1708 C C . VAL A 1 211 ? 12.564 6.095 -17.034 1.00 87.75 211 VAL A C 1
ATOM 1710 O O . VAL A 1 211 ? 13.410 6.020 -17.922 1.00 87.75 211 VAL A O 1
ATOM 1713 N N . GLU A 1 212 ? 11.571 5.208 -16.939 1.00 85.50 212 GLU A N 1
ATOM 1714 C CA . GLU A 1 212 ? 11.451 4.027 -17.807 1.00 85.50 212 GLU A CA 1
ATOM 1715 C C . GLU A 1 212 ? 11.148 4.373 -19.272 1.00 85.50 212 GLU A C 1
ATOM 1717 O O . GLU A 1 212 ? 11.650 3.693 -20.174 1.00 85.50 212 GLU A O 1
ATOM 1722 N N . THR A 1 213 ? 10.404 5.454 -19.535 1.00 87.06 213 THR A N 1
ATOM 1723 C CA . THR A 1 213 ? 10.094 5.915 -20.903 1.00 87.06 213 THR A CA 1
ATOM 1724 C C . THR A 1 213 ? 11.314 6.420 -21.670 1.00 87.06 213 THR A C 1
ATOM 1726 O O . THR A 1 213 ? 11.254 6.606 -22.882 1.00 87.06 213 THR A O 1
ATOM 1729 N N . LEU A 1 214 ? 12.442 6.642 -20.989 1.00 82.25 214 LEU A N 1
ATOM 1730 C CA . LEU A 1 214 ? 13.709 6.966 -21.650 1.00 82.25 214 LEU A CA 1
ATOM 1731 C C . LEU A 1 214 ? 14.335 5.741 -22.344 1.00 82.25 214 LEU A C 1
ATOM 1733 O O . LEU A 1 214 ? 15.226 5.910 -23.174 1.00 82.25 214 LEU A O 1
ATOM 1737 N N . PHE A 1 215 ? 13.892 4.521 -22.011 1.00 73.94 215 PHE A N 1
ATOM 1738 C CA . PHE A 1 215 ? 14.502 3.261 -22.468 1.00 73.94 215 PHE A CA 1
ATOM 1739 C C . PHE A 1 215 ? 13.505 2.262 -23.065 1.00 73.94 215 PHE A C 1
ATOM 1741 O O . PHE A 1 215 ? 13.915 1.339 -23.767 1.00 73.94 215 PHE A O 1
ATOM 1748 N N . SER A 1 216 ? 12.213 2.411 -22.773 1.00 79.44 216 SER A N 1
ATOM 1749 C CA . SER A 1 216 ? 11.152 1.485 -23.176 1.00 79.44 216 SER A CA 1
ATOM 1750 C C . SER A 1 216 ? 9.868 2.235 -23.542 1.00 79.44 216 SER A C 1
ATOM 1752 O O . SER A 1 216 ? 9.791 3.452 -23.390 1.00 79.44 216 SER A O 1
ATOM 1754 N N . SER A 1 217 ? 8.849 1.514 -24.019 1.00 80.75 217 SER A N 1
ATOM 1755 C CA . SER A 1 217 ? 7.544 2.106 -24.333 1.00 80.75 217 SER A CA 1
ATOM 1756 C C . SER A 1 217 ? 6.814 2.651 -23.097 1.00 80.75 217 SER A C 1
ATOM 1758 O O . SER A 1 217 ? 5.953 3.511 -23.253 1.00 80.75 217 SER A O 1
ATOM 1760 N N . GLY A 1 218 ? 7.142 2.170 -21.888 1.00 83.25 218 GLY A N 1
ATOM 1761 C CA . GLY A 1 218 ? 6.499 2.586 -20.637 1.00 83.25 218 GLY A CA 1
ATOM 1762 C C . GLY A 1 218 ? 5.002 2.262 -20.555 1.00 83.25 218 GLY A C 1
ATOM 1763 O O . GLY A 1 218 ? 4.295 2.890 -19.772 1.00 83.25 218 GLY A O 1
ATOM 1764 N N . VAL A 1 219 ? 4.508 1.321 -21.370 1.00 88.06 219 VAL A N 1
ATOM 1765 C CA . VAL A 1 219 ? 3.073 0.995 -21.456 1.00 88.06 219 VAL A CA 1
ATOM 1766 C C . VAL A 1 219 ? 2.568 0.439 -20.127 1.00 88.06 219 VAL A C 1
ATOM 1768 O O . VAL A 1 219 ? 1.649 1.014 -19.554 1.00 88.06 219 VAL A O 1
ATOM 1771 N N . ASP A 1 220 ? 3.224 -0.592 -19.591 1.00 92.31 220 ASP A N 1
ATOM 1772 C CA . ASP A 1 220 ? 2.745 -1.302 -18.398 1.00 92.31 220 ASP A CA 1
ATOM 1773 C C . ASP A 1 220 ? 2.783 -0.414 -17.146 1.00 92.31 220 ASP A C 1
ATOM 1775 O O . ASP A 1 220 ? 1.849 -0.394 -16.350 1.00 92.31 220 ASP A O 1
ATOM 1779 N N . ILE A 1 221 ? 3.844 0.387 -16.982 1.00 94.19 221 ILE A N 1
ATOM 1780 C CA . ILE A 1 221 ? 3.963 1.330 -15.860 1.00 94.19 221 ILE A CA 1
ATOM 1781 C C . ILE A 1 221 ? 2.991 2.511 -15.987 1.00 94.19 221 ILE A C 1
ATOM 1783 O O . ILE A 1 221 ? 2.489 3.003 -14.977 1.00 94.19 221 ILE A O 1
ATOM 1787 N N . GLY A 1 222 ? 2.684 2.948 -17.214 1.00 94.56 222 GLY A N 1
ATOM 1788 C CA . GLY A 1 222 ? 1.640 3.939 -17.472 1.00 94.56 222 GLY A CA 1
ATOM 1789 C C . GLY A 1 222 ? 0.260 3.401 -17.106 1.00 94.56 222 GLY A C 1
ATOM 1790 O O . GLY A 1 222 ? -0.466 4.044 -16.356 1.00 94.56 222 GLY A O 1
ATOM 1791 N N . GLU A 1 223 ? -0.055 2.184 -17.543 1.00 95.81 223 GLU A N 1
ATOM 1792 C CA . GLU A 1 223 ? -1.319 1.513 -17.237 1.00 95.81 223 GLU A CA 1
ATOM 1793 C C . GLU A 1 223 ? -1.479 1.234 -15.731 1.00 95.81 223 GLU A C 1
ATOM 1795 O O . GLU A 1 223 ? -2.566 1.408 -15.173 1.00 95.81 223 GLU A O 1
ATOM 1800 N N . ALA A 1 224 ? -0.387 0.857 -15.055 1.00 96.44 224 ALA A N 1
ATOM 1801 C CA . ALA A 1 224 ? -0.337 0.685 -13.606 1.00 96.44 224 ALA A CA 1
ATOM 1802 C C . ALA A 1 224 ? -0.544 2.006 -12.846 1.00 96.44 224 ALA A C 1
ATOM 1804 O O . ALA A 1 224 ? -1.185 2.024 -11.803 1.00 96.44 224 ALA A O 1
ATOM 1805 N N . ARG A 1 225 ? -0.025 3.132 -13.345 1.00 96.19 225 ARG A N 1
ATOM 1806 C CA . ARG A 1 225 ? -0.309 4.451 -12.758 1.00 96.19 225 ARG A CA 1
ATOM 1807 C C . ARG A 1 225 ? -1.782 4.817 -12.945 1.00 96.19 225 ARG A C 1
ATOM 1809 O O . ARG A 1 225 ? -2.435 5.242 -11.993 1.00 96.19 225 ARG A O 1
ATOM 1816 N N . ASP A 1 226 ? -2.290 4.658 -14.163 1.00 96.25 226 ASP A N 1
ATOM 1817 C CA . ASP A 1 226 ? -3.634 5.095 -14.537 1.00 96.25 226 ASP A CA 1
ATOM 1818 C C . ASP A 1 226 ? -4.709 4.316 -13.765 1.00 96.25 226 ASP A C 1
ATOM 1820 O O . ASP A 1 226 ? -5.679 4.912 -13.307 1.00 96.25 226 ASP A O 1
ATOM 1824 N N . MET A 1 227 ? -4.485 3.031 -13.460 1.00 95.75 227 MET A N 1
ATOM 1825 C CA . MET A 1 227 ? -5.414 2.279 -12.606 1.00 95.75 227 MET A CA 1
ATOM 1826 C C . MET A 1 227 ? -5.564 2.843 -11.183 1.00 95.75 227 MET A C 1
ATOM 1828 O O . MET A 1 227 ? -6.637 2.709 -10.599 1.00 95.75 227 MET A O 1
ATOM 1832 N N . PHE A 1 228 ? -4.528 3.470 -10.611 1.00 96.31 228 PHE A N 1
ATOM 1833 C CA . PHE A 1 228 ? -4.639 4.111 -9.296 1.00 96.31 228 PHE A CA 1
ATOM 1834 C C . PHE A 1 228 ? -5.306 5.483 -9.381 1.00 96.31 228 PHE A C 1
ATOM 1836 O O . PHE A 1 228 ? -6.041 5.836 -8.462 1.00 96.31 228 PHE A O 1
ATOM 1843 N N . HIS A 1 229 ? -5.106 6.223 -10.478 1.00 94.88 229 HIS A N 1
ATOM 1844 C CA . HIS A 1 229 ? -5.897 7.425 -10.759 1.00 94.88 229 HIS A CA 1
ATOM 1845 C C . HIS A 1 229 ? -7.387 7.086 -10.844 1.00 94.88 229 HIS A C 1
ATOM 1847 O O . HIS A 1 229 ? -8.177 7.656 -10.101 1.00 94.88 229 HIS A O 1
ATOM 1853 N N . ASP A 1 230 ? -7.749 6.089 -11.654 1.00 94.12 230 ASP A N 1
ATOM 1854 C CA . ASP A 1 230 ? -9.138 5.651 -11.819 1.00 94.12 230 ASP A CA 1
ATOM 1855 C C . ASP A 1 230 ? -9.750 5.171 -10.493 1.00 94.12 230 ASP A C 1
ATOM 1857 O O . ASP A 1 230 ? -10.922 5.428 -10.196 1.00 94.12 230 ASP A O 1
ATOM 1861 N N . LEU A 1 231 ? -8.962 4.463 -9.673 1.00 93.12 231 LEU A N 1
ATOM 1862 C CA . LEU A 1 231 ? -9.393 4.008 -8.355 1.00 93.12 231 LEU A CA 1
ATOM 1863 C C . LEU A 1 231 ? -9.677 5.193 -7.424 1.00 93.12 231 LEU A C 1
ATOM 1865 O O . LEU A 1 231 ? -10.740 5.216 -6.805 1.00 93.12 231 LEU A O 1
ATOM 1869 N N . LEU A 1 232 ? -8.768 6.170 -7.347 1.00 92.12 232 LEU A N 1
ATOM 1870 C CA . LEU A 1 232 ? -8.943 7.381 -6.538 1.00 92.12 232 LEU A CA 1
ATOM 1871 C C . LEU A 1 232 ? -10.132 8.222 -7.017 1.00 92.12 232 LEU A C 1
ATOM 1873 O O . LEU A 1 232 ? -10.947 8.624 -6.195 1.00 92.12 232 LEU A O 1
ATOM 1877 N N . ASP A 1 233 ? -10.304 8.396 -8.327 1.00 91.50 233 ASP A N 1
ATOM 1878 C CA . ASP A 1 233 ? -11.445 9.119 -8.900 1.00 91.50 233 ASP A CA 1
ATOM 1879 C C . ASP A 1 233 ? -12.776 8.427 -8.561 1.00 91.50 233 ASP A C 1
ATOM 1881 O O . ASP A 1 233 ? -13.767 9.076 -8.208 1.00 91.50 233 ASP A O 1
ATOM 1885 N N . THR A 1 234 ? -12.797 7.089 -8.611 1.00 88.75 234 THR A N 1
ATOM 1886 C CA . THR A 1 234 ? -13.959 6.296 -8.183 1.00 88.75 234 THR A CA 1
ATOM 1887 C C . THR A 1 234 ? -14.265 6.558 -6.709 1.00 88.75 234 THR A C 1
ATOM 1889 O O . THR A 1 234 ? -15.408 6.849 -6.356 1.00 88.75 234 THR A O 1
ATOM 1892 N N . ILE A 1 235 ? -13.243 6.516 -5.853 1.00 85.12 235 ILE A N 1
ATOM 1893 C CA . ILE A 1 235 ? -13.369 6.747 -4.413 1.00 85.12 235 ILE A CA 1
ATOM 1894 C C . ILE A 1 235 ? -13.863 8.165 -4.107 1.00 85.12 235 ILE A C 1
ATOM 1896 O O . ILE A 1 235 ? -14.746 8.322 -3.266 1.00 85.12 235 ILE A O 1
ATOM 1900 N N . ASP A 1 236 ? -13.345 9.191 -4.780 1.00 83.19 236 ASP A N 1
ATOM 1901 C CA . ASP A 1 236 ? -13.764 10.581 -4.575 1.00 83.19 236 ASP A CA 1
ATOM 1902 C C . ASP A 1 236 ? -15.222 10.791 -4.999 1.00 83.19 236 ASP A C 1
ATOM 1904 O O . ASP A 1 236 ? -15.989 11.480 -4.316 1.00 83.19 236 ASP A O 1
ATOM 1908 N N . SER A 1 237 ? -15.636 10.139 -6.090 1.00 80.88 237 SER A N 1
ATOM 1909 C CA . SER A 1 237 ? -17.022 10.177 -6.554 1.00 80.88 237 SER A CA 1
ATOM 1910 C C . SER A 1 237 ? -17.991 9.503 -5.573 1.00 80.88 237 SER A C 1
ATOM 1912 O O . SER A 1 237 ? -19.073 10.033 -5.326 1.00 80.88 237 SER A O 1
ATOM 1914 N N . GLU A 1 238 ? -17.599 8.386 -4.953 1.00 71.06 238 GLU A N 1
ATOM 1915 C CA . GLU A 1 238 ? -18.413 7.652 -3.976 1.00 71.06 238 GLU A CA 1
ATOM 1916 C C . GLU A 1 238 ? -18.382 8.317 -2.585 1.00 71.06 238 GLU A C 1
ATOM 1918 O O . GLU A 1 238 ? -19.405 8.417 -1.904 1.00 71.06 238 GLU A O 1
ATOM 1923 N N . GLY A 1 239 ? -17.229 8.850 -2.174 1.00 58.00 239 GLY A N 1
ATOM 1924 C CA . GLY A 1 239 ? -17.007 9.514 -0.887 1.00 58.00 239 GLY A CA 1
ATOM 1925 C C . GLY A 1 239 ? -17.626 10.911 -0.774 1.00 58.00 239 GLY A C 1
ATOM 1926 O O . GLY A 1 239 ? -17.844 11.391 0.345 1.00 58.00 239 GLY A O 1
ATOM 1927 N N . SER A 1 240 ? -17.942 11.551 -1.907 1.00 47.62 240 SER A N 1
ATOM 1928 C CA . SER A 1 240 ? -18.733 12.790 -1.979 1.00 47.62 240 SER A CA 1
ATOM 1929 C C . SER A 1 240 ? -20.233 12.554 -1.732 1.00 47.62 240 SER A C 1
ATOM 1931 O O . SER A 1 240 ? -20.948 13.481 -1.351 1.00 47.62 240 SER A O 1
ATOM 1933 N N . VAL A 1 241 ? -20.711 11.317 -1.919 1.00 40.75 241 VAL A N 1
ATOM 1934 C CA . VAL A 1 241 ? -22.135 10.943 -1.816 1.00 40.75 241 VAL A CA 1
ATOM 1935 C C . VAL A 1 241 ? -22.501 10.376 -0.432 1.00 40.75 241 VAL A C 1
ATOM 1937 O O . VAL A 1 241 ? -23.679 10.381 -0.071 1.00 40.75 241 VAL A O 1
ATOM 1940 N N . ALA A 1 242 ? -21.513 9.933 0.354 1.00 36.78 242 ALA A N 1
ATOM 1941 C CA . ALA A 1 242 ? -21.663 9.472 1.744 1.00 36.78 242 ALA A CA 1
ATOM 1942 C C . ALA A 1 242 ? -21.455 10.598 2.769 1.00 36.78 242 ALA A C 1
ATOM 1944 O O . ALA A 1 242 ? -22.077 10.563 3.850 1.00 36.78 242 ALA A O 1
#

Foldseek 3Di:
DVPVVVVVVVVVVVVVCVVVVVVVVVVVVVVVVVVVVVVVVVVVVVVVVVVVVVVCCVQVVLLLVLLVVVLVVLVVLLVLLCCLPVPPLVVCVVVVLDDPVLSCLQCPLSVLVSVLSVVLSVQSVVCNVPPDQPSNLVSLVVCLVSVCSVLRLLLSLVVNVVSLVVSCVDPVSVCVQVVPCVVVDGSNRSSCSVVVVLVVLLVSLVSSLVSSVVPDVSVSSVVSNVSSVVVVVVNVVSVVVD

pLDDT: mean 84.88, std 15.23, range [36.78, 98.25]

Mean predicted aligned error: 11.33 Å

Sequence (242 aa):
EQFQQVQTSDLEAVNRFMPTLKAFSSIFSSLNKSMQAFSTAYESLQEEKRESLHVARATLTPLMTLITRLVTEEANYIYGLEQIVNFFQTRLREEHLINNADEATIFSGCDAILAIHQPLLEDLKAILRNPRVGQVGDIFLKYRDEFNVYKAFIVNMKEAQACLERVCKDKGVAQFMKSNEKSGHTLLELLKLPMRRLEDYVFILTEIYKVETLFSSGVDIGEARDMFHDLLDTIDSEGSVA

Organism: NCBI:txid1487602

Solvent-accessible surface area (backbone atoms only — not comparable to full-atom values): 13184 Å² total; per-residue (Å²): 127,77,80,69,61,61,66,52,53,58,51,52,51,52,61,65,49,48,60,58,52,51,50,50,51,51,48,50,51,51,50,52,52,52,51,49,53,49,50,54,52,53,51,50,54,52,49,53,52,49,52,53,49,47,54,50,50,68,51,50,49,58,51,49,52,51,53,52,48,52,48,52,52,48,53,52,49,50,52,48,45,42,46,48,52,72,41,51,51,46,49,37,53,76,68,61,62,50,53,74,66,58,46,51,48,56,52,47,50,51,66,62,51,48,64,56,48,56,61,50,48,56,56,51,53,51,36,77,79,61,75,57,90,62,52,68,12,52,55,49,53,73,46,52,78,65,58,56,53,52,54,66,27,57,69,40,43,64,57,16,50,55,49,48,60,55,51,46,68,39,69,68,37,37,51,51,51,68,70,58,32,79,82,79,51,48,72,70,60,50,71,47,43,65,65,52,49,51,56,49,47,37,53,53,35,49,57,47,31,67,56,40,47,77,81,46,89,37,59,50,26,46,52,38,25,48,55,42,50,54,50,50,52,50,44,54,62,54,58,73,74,108